Protein AF-A0A5B9FVK5-F1 (afdb_monomer_lite)

Secondary structure (DSSP, 8-state):
---------------------PPP-EEGGG---EETT-PPP-SEE-EEPPPHHHHHHHHHHHHHTT----SEEEEESSSSEEEEEETTEEEEEE-HHHHHHHHHHHTSTHHHHHHHHHHHHHHHTTTTSSS----HHHHHHHHHHHHHHHHHHT--HHHHHHHHHHHS-SS--SSS--HHHHHHHHHHHHHHTTGGGG--S----------------PPPPP-PPPPP--------HHHHHHTTS--

Sequence (247 aa):
MKILKAFLLSFALCSTAGVSAQKVFASAKYTQMCSYYGEAVTGDIHAYKPEASAESAVKNIMSVIGLKANFELRAANVPNAAAVILKGKRYILYNPKFMANINSVTGSDWAAISILAHEIGHHLNGHTLDNVGSRPQTELDADEFSGFVLGRLGATLADAQAVMGTIASIKGSHSHPPKSDRLIAIAAGWNRAGGTAIAAQPVVQTQPEKPKPVVIAEKPKEVTQPKQVLVERNLTREERIQQSAHI

Radius of gyration: 32.9 Å; chains: 1; bounding box: 84×73×128 Å

pLDDT: mean 77.77, std 21.42, range [36.81, 98.62]

Structure (mmCIF, N/CA/C/O backbone):
data_AF-A0A5B9FVK5-F1
#
_entry.id   AF-A0A5B9FVK5-F1
#
loop_
_atom_site.group_PDB
_atom_site.id
_atom_site.type_symbol
_atom_site.label_atom_id
_atom_site.label_alt_id
_atom_site.label_comp_id
_atom_site.label_asym_id
_atom_site.label_entity_id
_atom_site.label_seq_id
_atom_site.pdbx_PDB_ins_code
_atom_site.Cartn_x
_atom_site.Cartn_y
_atom_site.Cartn_z
_atom_site.occupancy
_atom_site.B_iso_or_equiv
_atom_site.auth_seq_id
_atom_site.auth_comp_id
_atom_site.auth_asym_id
_atom_site.auth_atom_id
_atom_site.pdbx_PDB_model_num
ATOM 1 N N . MET A 1 1 ? 13.468 54.396 66.261 1.00 41.41 1 MET A N 1
ATOM 2 C CA . MET A 1 1 ? 13.526 54.152 64.802 1.00 41.41 1 MET A CA 1
ATOM 3 C C . MET A 1 1 ? 12.785 52.852 64.510 1.00 41.41 1 MET A C 1
ATOM 5 O O . MET A 1 1 ? 13.252 51.801 64.924 1.00 41.41 1 MET A O 1
ATOM 9 N N . LYS A 1 2 ? 11.572 52.923 63.942 1.00 40.09 2 LYS A N 1
ATOM 10 C CA . LYS A 1 2 ? 10.721 51.753 63.655 1.00 40.09 2 LYS A CA 1
ATOM 11 C C . LYS A 1 2 ? 11.070 51.219 62.262 1.00 40.09 2 LYS A C 1
ATOM 13 O O . LYS A 1 2 ? 10.967 51.960 61.292 1.00 40.09 2 LYS A O 1
ATOM 18 N N . ILE A 1 3 ? 11.511 49.967 62.183 1.00 48.16 3 ILE A N 1
ATOM 19 C CA . ILE A 1 3 ? 11.909 49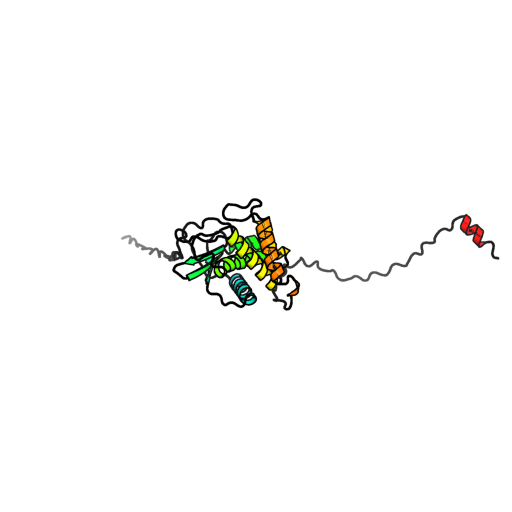.306 60.934 1.00 48.16 3 ILE A CA 1
ATOM 20 C C . ILE A 1 3 ? 10.655 48.680 60.315 1.00 48.16 3 ILE A C 1
ATOM 22 O O . ILE A 1 3 ? 10.111 47.711 60.841 1.00 48.16 3 ILE A O 1
ATOM 26 N N . LEU A 1 4 ? 10.181 49.267 59.217 1.00 46.62 4 LEU A N 1
ATOM 27 C CA . LEU A 1 4 ? 9.068 48.770 58.416 1.00 46.62 4 LEU A CA 1
ATOM 28 C C . LEU A 1 4 ? 9.595 47.651 57.501 1.00 46.62 4 LEU A C 1
ATOM 30 O O . LEU A 1 4 ? 10.322 47.916 56.547 1.00 46.62 4 LEU A O 1
ATOM 34 N N . LYS A 1 5 ? 9.278 46.388 57.807 1.00 48.97 5 LYS A N 1
ATOM 35 C CA . LYS A 1 5 ? 9.565 45.259 56.910 1.00 48.97 5 LYS A CA 1
ATOM 36 C C . LYS A 1 5 ? 8.499 45.223 55.814 1.00 48.97 5 LYS A C 1
ATOM 38 O O . LYS A 1 5 ? 7.359 44.851 56.074 1.00 48.97 5 LYS A O 1
ATOM 43 N N . ALA A 1 6 ? 8.876 45.624 54.604 1.00 52.00 6 ALA A N 1
ATOM 44 C CA . ALA A 1 6 ? 8.063 45.448 53.409 1.00 52.00 6 ALA A CA 1
ATOM 45 C C . ALA A 1 6 ? 7.995 43.953 53.048 1.00 52.00 6 ALA A C 1
ATOM 47 O O . ALA A 1 6 ? 9.009 43.338 52.721 1.00 52.00 6 ALA A O 1
ATOM 48 N N . PHE A 1 7 ? 6.801 43.367 53.126 1.00 50.28 7 PHE A N 1
ATOM 49 C CA . PHE A 1 7 ? 6.505 42.059 52.548 1.00 50.28 7 PHE A CA 1
ATOM 50 C C . PHE A 1 7 ? 6.274 42.240 51.042 1.00 50.28 7 PHE A C 1
ATOM 52 O O . PHE A 1 7 ? 5.217 42.702 50.620 1.00 50.28 7 PHE A O 1
ATOM 59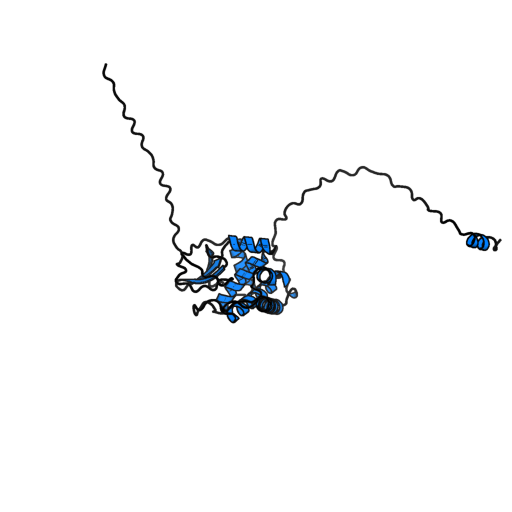 N N . LEU A 1 8 ? 7.274 41.897 50.229 1.00 50.31 8 LEU A N 1
ATOM 60 C CA . LEU A 1 8 ? 7.119 41.726 48.785 1.00 50.31 8 LEU A CA 1
ATOM 61 C C . LEU A 1 8 ? 6.517 40.341 48.531 1.00 50.31 8 LEU A C 1
ATOM 63 O O . LEU A 1 8 ? 7.203 39.322 48.588 1.00 50.31 8 LEU A O 1
ATOM 67 N N . LEU A 1 9 ? 5.208 40.315 48.293 1.00 50.97 9 LEU A N 1
ATOM 68 C CA . LEU A 1 9 ? 4.475 39.138 47.848 1.00 50.97 9 LEU A CA 1
ATOM 69 C C . LEU A 1 9 ? 4.720 38.963 46.340 1.00 50.97 9 LEU A C 1
ATOM 71 O O . LEU A 1 9 ? 3.995 39.511 45.513 1.00 50.97 9 LEU A O 1
ATOM 75 N N . SER A 1 10 ? 5.777 38.237 45.974 1.00 56.94 10 SER A N 1
ATOM 76 C CA . SER A 1 10 ? 6.019 37.851 44.581 1.00 56.94 10 SER A CA 1
ATOM 77 C C . SER A 1 10 ? 4.996 36.796 44.163 1.00 56.94 10 SER A C 1
ATOM 79 O O . SER A 1 10 ? 5.097 35.626 44.528 1.00 56.94 10 SER A O 1
ATOM 81 N N . PHE A 1 11 ? 3.987 37.230 43.410 1.00 56.19 11 PHE A N 1
ATOM 82 C CA . PHE A 1 11 ? 2.983 36.376 42.786 1.00 56.19 11 PHE A CA 1
ATOM 83 C C . PHE A 1 11 ? 3.669 35.531 41.699 1.00 56.19 11 PHE A C 1
ATOM 85 O O . PHE A 1 11 ? 3.987 36.024 40.617 1.00 56.19 11 PHE A O 1
ATOM 92 N N . ALA A 1 12 ? 3.958 34.265 42.001 1.00 57.91 12 ALA A N 1
ATOM 93 C CA . ALA A 1 12 ? 4.457 33.313 41.017 1.00 57.91 12 ALA A CA 1
ATOM 94 C C . ALA A 1 12 ? 3.331 33.004 40.020 1.00 57.91 12 ALA A C 1
ATOM 96 O O . ALA A 1 12 ? 2.424 32.220 40.302 1.00 57.91 12 ALA A O 1
ATOM 97 N N . LEU A 1 13 ? 3.375 33.656 38.858 1.00 54.81 13 LEU A N 1
ATOM 98 C CA . LEU A 1 13 ? 2.499 33.375 37.728 1.00 54.81 13 LEU A CA 1
ATOM 99 C C . LEU A 1 13 ? 2.885 31.997 37.165 1.00 54.81 13 LEU A C 1
ATOM 101 O O . LEU A 1 13 ? 3.783 31.862 36.337 1.00 54.81 13 LEU A O 1
ATOM 105 N N . CYS A 1 14 ? 2.254 30.950 37.692 1.00 49.66 14 CYS A N 1
ATOM 106 C CA . CYS A 1 14 ? 2.390 29.595 37.182 1.00 49.66 14 CYS A CA 1
ATOM 107 C C . CYS A 1 14 ? 1.660 29.522 35.835 1.00 49.66 14 CYS A C 1
ATOM 109 O O . CYS A 1 14 ? 0.443 29.334 35.777 1.00 49.66 14 CYS A O 1
ATOM 111 N N . SER A 1 15 ? 2.401 29.732 34.747 1.00 53.75 15 SER A N 1
ATOM 112 C CA . SER A 1 15 ? 1.940 29.494 33.382 1.00 53.75 15 SER A CA 1
ATOM 113 C C . SER A 1 15 ? 1.638 28.007 33.219 1.00 53.75 15 SER A C 1
ATOM 115 O O . SER A 1 15 ? 2.513 27.210 32.883 1.00 53.75 15 SER A O 1
ATOM 117 N N . THR A 1 16 ? 0.391 27.615 33.469 1.00 54.47 16 THR A N 1
ATOM 118 C CA . THR A 1 16 ? -0.104 26.293 33.092 1.00 54.47 16 THR A CA 1
ATOM 119 C C . THR A 1 16 ? -0.277 26.281 31.577 1.00 54.47 16 THR A C 1
ATOM 121 O O . THR A 1 16 ? -1.342 26.559 31.033 1.00 54.47 16 THR A O 1
ATOM 124 N N . ALA A 1 17 ? 0.810 25.990 30.862 1.00 55.59 17 ALA A N 1
ATOM 125 C CA . ALA A 1 17 ? 0.707 25.524 29.491 1.00 55.59 17 ALA A CA 1
ATOM 126 C C . ALA A 1 17 ? -0.122 24.236 29.537 1.00 55.59 17 ALA A C 1
ATOM 128 O O . ALA A 1 17 ? 0.349 23.197 29.998 1.00 55.59 17 ALA A O 1
ATOM 129 N N . GLY A 1 18 ? -1.394 24.338 29.153 1.00 48.62 18 GLY A N 1
ATOM 130 C CA . GLY A 1 18 ? -2.290 23.199 29.074 1.00 48.62 18 GLY A CA 1
ATOM 131 C C . GLY A 1 18 ? -1.695 22.174 28.122 1.00 48.62 18 GLY A C 1
ATOM 132 O O . GLY A 1 18 ? -1.724 22.355 26.906 1.00 48.62 18 GLY A O 1
ATOM 133 N N . VAL A 1 19 ? -1.148 21.094 28.676 1.00 50.44 19 VAL A N 1
ATOM 134 C CA . VAL A 1 19 ? -0.851 19.883 27.920 1.00 50.44 19 VAL A CA 1
ATOM 135 C C . VAL A 1 19 ? -2.207 19.366 27.451 1.00 50.44 19 VAL A C 1
ATOM 137 O O . VAL A 1 19 ? -2.937 18.734 28.212 1.00 50.44 19 VAL A O 1
ATOM 140 N N . SER A 1 20 ? -2.600 19.705 26.221 1.00 50.22 20 SER A N 1
ATOM 141 C CA . SER A 1 20 ? -3.753 19.075 25.584 1.00 50.22 20 SER A CA 1
ATOM 142 C C . SER A 1 20 ? -3.424 17.598 25.437 1.00 50.22 20 SER A C 1
ATOM 144 O O . SER A 1 20 ? -2.696 17.206 24.526 1.00 50.22 20 SER A O 1
ATOM 146 N N . ALA A 1 21 ? -3.919 16.787 26.372 1.00 52.38 21 ALA A N 1
ATOM 147 C CA . ALA A 1 21 ? -3.845 15.342 26.288 1.00 52.38 21 ALA A CA 1
ATOM 148 C C . ALA A 1 21 ? -4.471 14.926 24.955 1.00 52.38 21 ALA A C 1
ATOM 150 O O . ALA A 1 21 ? -5.656 15.161 24.699 1.00 52.38 21 ALA A O 1
ATOM 151 N N . GLN A 1 22 ? -3.646 14.382 24.065 1.00 59.94 22 GLN A N 1
ATOM 152 C CA . GLN A 1 22 ? -4.095 14.008 22.742 1.00 59.94 22 GLN A CA 1
ATOM 153 C C . GLN A 1 22 ? -5.167 12.922 22.869 1.00 59.94 22 GLN A C 1
ATOM 155 O O . GLN A 1 22 ? -4.924 11.853 23.425 1.00 59.94 22 GLN A O 1
ATOM 160 N N . LYS A 1 23 ? -6.371 13.204 22.365 1.00 67.94 23 LYS A N 1
ATOM 161 C CA . LYS A 1 23 ? -7.510 12.288 22.460 1.00 67.94 23 LYS A CA 1
ATOM 162 C C . LYS A 1 23 ? -7.164 10.952 21.789 1.00 67.94 23 LYS A C 1
ATOM 164 O O . LYS A 1 23 ? -6.754 10.936 20.628 1.00 67.94 23 LYS A O 1
ATOM 169 N N . VAL A 1 24 ? -7.341 9.850 22.520 1.00 75.19 24 VAL A N 1
ATOM 170 C CA . VAL A 1 24 ? -7.175 8.484 21.998 1.00 75.19 24 VAL A CA 1
ATOM 171 C C . VAL A 1 24 ? -8.145 8.281 20.835 1.00 75.19 24 VAL A C 1
ATOM 173 O O . VAL A 1 24 ? -9.348 8.524 20.967 1.00 75.19 24 VAL A O 1
ATOM 176 N N . PHE A 1 25 ? -7.618 7.875 19.681 1.00 80.00 25 PHE A N 1
ATOM 177 C CA . PHE A 1 25 ? -8.398 7.699 18.458 1.00 80.00 25 PHE A CA 1
ATOM 178 C C . PHE A 1 25 ? -9.133 6.354 18.465 1.00 80.00 25 PHE A C 1
ATOM 180 O O . PHE A 1 25 ? -10.338 6.297 18.204 1.00 80.00 25 PHE A O 1
ATOM 187 N N . ALA A 1 26 ? -8.427 5.284 18.833 1.00 76.81 26 ALA A N 1
ATOM 188 C CA . ALA A 1 26 ? -8.976 3.948 19.046 1.00 76.81 26 ALA A CA 1
ATOM 189 C C . ALA A 1 26 ? -8.074 3.139 19.989 1.00 76.81 26 ALA A C 1
ATOM 191 O O . ALA A 1 26 ? -6.919 3.494 20.189 1.00 76.81 26 ALA A O 1
ATOM 192 N N . SER A 1 27 ? -8.590 2.042 20.545 1.00 71.06 27 SER A N 1
ATOM 193 C CA . SER A 1 27 ? -7.771 1.052 21.252 1.00 71.06 27 SER A CA 1
ATOM 194 C C . SER A 1 27 ? -7.528 -0.134 20.326 1.00 71.06 27 SER A C 1
ATOM 196 O O . SER A 1 27 ? -8.490 -0.715 19.815 1.00 71.06 27 SER A O 1
ATOM 198 N N . ALA A 1 28 ? -6.263 -0.508 20.131 1.00 61.34 28 ALA A N 1
ATOM 199 C CA . ALA A 1 28 ? -5.880 -1.585 19.220 1.00 61.34 28 ALA A CA 1
ATOM 200 C C . ALA A 1 28 ? -6.378 -2.974 19.674 1.00 61.34 28 ALA A C 1
ATOM 202 O O . ALA A 1 28 ? -6.474 -3.906 18.882 1.00 61.34 28 ALA A O 1
ATOM 203 N N . LYS A 1 29 ? -6.801 -3.093 20.944 1.00 53.75 29 LYS A N 1
ATOM 204 C CA . LYS A 1 29 ? -7.404 -4.302 21.532 1.00 53.75 29 LYS A CA 1
ATOM 205 C C . LYS A 1 29 ? -8.654 -4.796 20.782 1.00 53.75 29 LYS A C 1
ATOM 207 O O . LYS A 1 29 ? -9.007 -5.964 20.908 1.00 53.75 29 LYS A O 1
ATOM 212 N N . TYR A 1 30 ? -9.326 -3.927 20.023 1.00 51.81 30 TYR A N 1
ATOM 213 C CA . TYR A 1 30 ? -10.588 -4.237 19.334 1.00 51.81 30 TYR A CA 1
ATOM 214 C C . TYR A 1 30 ? -10.484 -4.191 17.811 1.00 51.81 30 TYR A C 1
ATOM 216 O O . TYR A 1 30 ? -11.499 -4.128 17.121 1.00 51.81 30 TYR A O 1
ATOM 224 N N . THR A 1 31 ? -9.267 -4.195 17.279 1.00 56.47 31 THR A N 1
ATOM 225 C CA . THR A 1 31 ? -9.024 -4.054 15.850 1.00 56.47 31 THR A CA 1
ATOM 226 C C . THR A 1 31 ? -8.135 -5.208 15.429 1.00 56.47 31 THR A C 1
ATOM 228 O O . THR A 1 31 ? -6.940 -5.193 15.697 1.00 56.47 31 THR A O 1
ATOM 231 N N . GLN A 1 32 ? -8.709 -6.240 14.818 1.00 58.72 32 GLN A N 1
ATOM 232 C CA . GLN A 1 32 ? -7.910 -7.238 14.110 1.00 58.72 32 GLN A CA 1
ATOM 233 C C . GLN A 1 32 ? -7.492 -6.573 12.797 1.00 58.72 32 GLN A C 1
ATOM 235 O O . GLN A 1 32 ? -8.267 -6.489 11.846 1.00 58.72 32 GLN A O 1
ATOM 240 N N . MET A 1 33 ? -6.324 -5.935 12.830 1.00 64.69 33 MET A N 1
ATOM 241 C CA . MET A 1 33 ? -5.795 -5.122 11.737 1.00 64.69 33 MET A CA 1
ATOM 242 C C . MET A 1 33 ? -5.033 -6.044 10.785 1.00 64.69 33 MET A C 1
ATOM 244 O O . MET A 1 33 ? -4.251 -6.877 11.242 1.00 64.69 33 MET A O 1
ATOM 248 N N . CYS A 1 34 ? -5.235 -5.891 9.476 1.00 60.34 34 CYS A N 1
ATOM 249 C CA . CYS A 1 34 ? -4.250 -6.390 8.518 1.00 60.34 34 CYS A CA 1
ATOM 250 C C . CYS A 1 34 ? -3.078 -5.413 8.616 1.00 60.34 34 CYS A C 1
ATOM 252 O O . CYS A 1 34 ? -3.231 -4.244 8.275 1.00 60.34 34 CYS A O 1
ATOM 254 N N . SER A 1 35 ? -1.986 -5.841 9.241 1.00 64.06 35 SER A N 1
ATOM 255 C CA . SER A 1 35 ? -0.749 -5.066 9.284 1.00 64.06 35 SER A CA 1
ATOM 256 C C . SER A 1 35 ? 0.129 -5.573 8.158 1.00 64.06 35 SER A C 1
ATOM 258 O O . SER A 1 35 ? 0.298 -6.781 8.032 1.00 64.06 35 SER A O 1
ATOM 260 N N . TYR A 1 36 ? 0.748 -4.669 7.408 1.00 56.38 36 TYR A N 1
ATOM 261 C CA . TYR A 1 36 ? 1.623 -5.002 6.281 1.00 56.38 36 TYR A CA 1
ATOM 262 C C . TYR A 1 36 ? 2.752 -6.015 6.604 1.00 56.38 36 TYR A C 1
ATOM 264 O O . TYR A 1 36 ? 3.247 -6.727 5.729 1.00 56.38 36 TYR A O 1
ATOM 272 N N . TYR A 1 37 ? 3.171 -6.086 7.873 1.00 55.84 37 TYR A N 1
ATOM 273 C CA . TYR A 1 37 ? 4.161 -7.039 8.401 1.00 55.84 37 TYR A CA 1
ATOM 274 C C . TYR A 1 37 ? 3.566 -8.147 9.275 1.00 55.84 37 TYR A C 1
ATOM 276 O O . TYR A 1 37 ? 4.301 -9.011 9.758 1.00 55.84 37 TYR A O 1
ATOM 284 N N . GLY A 1 38 ? 2.262 -8.109 9.537 1.00 55.53 38 GLY A N 1
ATOM 285 C CA . GLY A 1 38 ? 1.586 -9.065 10.404 1.00 55.53 38 GLY A CA 1
ATOM 286 C C . GLY A 1 38 ? 1.812 -8.874 11.893 1.00 55.53 38 GLY A C 1
ATOM 287 O O . GLY A 1 38 ? 1.421 -9.748 12.668 1.00 55.53 38 GLY A O 1
ATOM 288 N N . GLU A 1 39 ? 2.453 -7.784 12.316 1.00 65.12 39 GLU A N 1
ATOM 289 C CA . GLU A 1 39 ? 2.617 -7.523 13.739 1.00 65.12 39 GLU A CA 1
ATOM 290 C C . GLU A 1 39 ? 1.306 -7.066 14.385 1.00 65.12 39 GLU A C 1
ATOM 292 O O . GLU A 1 39 ? 0.481 -6.371 13.787 1.00 65.12 39 GLU A O 1
ATOM 297 N N . ALA A 1 40 ? 1.112 -7.457 15.644 1.00 61.56 40 ALA A N 1
ATOM 298 C CA . ALA A 1 40 ? -0.014 -6.970 16.419 1.00 61.56 40 ALA A CA 1
ATOM 299 C C . ALA A 1 40 ? 0.184 -5.477 16.704 1.00 61.56 40 ALA A C 1
ATOM 301 O O . ALA A 1 40 ? 1.167 -5.073 17.327 1.00 61.56 40 ALA A O 1
ATOM 302 N N . VAL A 1 41 ? -0.778 -4.653 16.302 1.00 64.62 41 VAL A N 1
ATOM 303 C CA . VAL A 1 41 ? -0.854 -3.281 16.799 1.00 64.62 41 VAL A CA 1
ATOM 304 C C . VAL A 1 41 ? -1.353 -3.357 18.237 1.00 64.62 41 VAL A C 1
ATOM 306 O O . VAL A 1 41 ? -2.423 -3.897 18.512 1.00 64.62 41 VAL A O 1
ATOM 309 N N . THR A 1 42 ? -0.562 -2.854 19.179 1.00 67.62 42 THR A N 1
ATOM 310 C CA . THR A 1 42 ? -0.887 -2.890 20.609 1.00 67.62 42 THR A CA 1
ATOM 311 C C . THR A 1 42 ? -1.012 -1.483 21.174 1.00 67.62 42 THR A C 1
ATOM 313 O O . THR A 1 42 ? -0.275 -0.587 20.772 1.00 67.62 42 THR A O 1
ATOM 316 N N . GLY A 1 43 ? -1.887 -1.309 22.164 1.00 78.00 43 GLY A N 1
ATOM 317 C CA . GLY A 1 43 ? -2.043 -0.046 22.886 1.00 78.00 43 GLY A CA 1
ATOM 318 C C . GLY A 1 43 ? -3.029 0.926 22.240 1.00 78.00 43 GLY A C 1
ATOM 319 O O . GLY A 1 43 ? -3.913 0.536 21.471 1.00 78.00 43 GLY A O 1
ATOM 320 N N . ASP A 1 44 ? -2.902 2.195 22.617 1.00 86.50 44 ASP A N 1
ATOM 321 C CA . ASP A 1 44 ? -3.750 3.268 22.113 1.00 86.50 44 ASP A CA 1
ATOM 322 C C . ASP A 1 44 ? -3.248 3.758 20.754 1.00 86.50 44 ASP A C 1
ATOM 324 O O . ASP A 1 44 ? -2.075 4.090 20.559 1.00 86.50 44 ASP A O 1
ATOM 328 N N . ILE A 1 45 ? -4.172 3.814 19.800 1.00 86.88 45 ILE A N 1
ATOM 329 C CA . ILE A 1 45 ? -3.944 4.393 18.486 1.00 86.88 45 ILE A CA 1
ATOM 330 C C . ILE A 1 45 ? -4.179 5.894 18.613 1.00 86.88 45 ILE A C 1
ATOM 332 O O . ILE A 1 45 ? -5.252 6.347 19.025 1.00 86.88 45 ILE A O 1
ATOM 336 N N . HIS A 1 46 ? -3.183 6.665 18.204 1.00 90.88 46 HIS A N 1
ATOM 337 C CA . HIS A 1 46 ? -3.249 8.105 18.024 1.00 90.88 46 HIS A CA 1
ATOM 338 C C . HIS A 1 46 ? -3.148 8.400 16.535 1.00 90.88 46 HIS A C 1
ATOM 340 O O . HIS A 1 46 ? -2.203 7.972 15.874 1.00 90.88 46 HIS A O 1
ATOM 346 N N . ALA A 1 47 ? -4.134 9.125 16.013 1.00 92.88 47 ALA A N 1
ATOM 347 C CA . ALA A 1 47 ? -4.221 9.461 14.602 1.00 92.88 47 ALA A CA 1
ATOM 348 C C . ALA A 1 47 ? -4.196 10.978 14.394 1.00 92.88 47 ALA A C 1
ATOM 350 O O . ALA A 1 47 ? -4.726 11.747 15.200 1.00 92.88 47 ALA A O 1
ATOM 351 N N . TYR A 1 48 ? -3.609 11.389 13.280 1.00 95.19 48 TYR A N 1
ATOM 352 C CA . TYR A 1 48 ? -3.354 12.768 12.895 1.00 95.19 48 TYR A CA 1
ATOM 353 C C . TYR A 1 48 ? -3.853 13.012 11.469 1.00 95.19 48 TYR A C 1
ATOM 355 O O . TYR A 1 48 ? -4.296 12.095 10.766 1.00 95.19 48 TYR A O 1
ATOM 363 N N . LYS A 1 49 ? -3.808 14.272 11.030 1.00 96.50 49 LYS A N 1
ATOM 364 C CA . LYS A 1 49 ? -4.019 14.593 9.618 1.00 96.50 49 LYS A CA 1
ATOM 365 C C . LYS A 1 49 ? -2.896 13.936 8.789 1.00 96.50 49 LYS A C 1
ATOM 367 O O . LYS A 1 49 ? -1.748 13.997 9.226 1.00 96.50 49 LYS A O 1
ATOM 372 N N . PRO A 1 50 ? -3.206 13.299 7.648 1.00 97.12 50 PRO A N 1
ATOM 373 C CA . PRO A 1 50 ? -2.175 12.786 6.752 1.00 97.12 50 PRO A CA 1
ATOM 374 C C . PRO A 1 50 ? -1.350 13.919 6.123 1.00 97.12 50 PRO A C 1
ATOM 376 O O . PRO A 1 50 ? -1.781 15.073 6.053 1.00 97.12 50 PRO A O 1
ATOM 379 N N . GLU A 1 51 ? -0.157 13.576 5.653 1.00 97.19 51 GLU A N 1
ATOM 380 C CA . GLU A 1 51 ? 0.696 14.475 4.878 1.00 97.19 51 GLU A CA 1
ATOM 381 C C . GLU A 1 51 ? 0.167 14.623 3.446 1.00 97.19 51 GLU A C 1
ATOM 383 O O . GLU A 1 51 ? -0.393 13.685 2.875 1.00 97.19 51 GLU A O 1
ATOM 388 N N . ALA A 1 52 ? 0.394 15.787 2.830 1.00 97.19 52 ALA A N 1
ATOM 389 C CA . ALA A 1 52 ? -0.101 16.085 1.483 1.00 97.19 52 ALA A CA 1
ATOM 390 C C . ALA A 1 52 ? 0.429 15.109 0.413 1.00 97.19 52 ALA A C 1
ATOM 392 O O . ALA A 1 52 ? -0.268 14.812 -0.559 1.00 97.19 52 ALA A O 1
ATOM 393 N N . SER A 1 53 ? 1.646 14.586 0.591 1.00 95.19 53 SER A N 1
ATOM 394 C CA . SER A 1 53 ? 2.230 13.559 -0.280 1.00 95.19 53 SER A CA 1
ATOM 395 C C . SER A 1 53 ? 1.455 12.242 -0.201 1.00 95.19 53 SER A C 1
ATOM 397 O O . SER A 1 53 ? 1.113 11.675 -1.237 1.00 95.19 53 SER A O 1
ATOM 399 N N . ALA A 1 54 ? 1.103 11.790 1.006 1.00 97.00 54 ALA A N 1
ATOM 400 C CA . ALA A 1 54 ? 0.319 10.577 1.218 1.00 97.00 54 ALA A CA 1
ATOM 401 C C . ALA A 1 54 ? -1.124 10.732 0.703 1.00 97.00 54 ALA A C 1
ATOM 403 O O . ALA A 1 54 ? -1.648 9.832 0.046 1.00 97.00 54 ALA A O 1
ATOM 404 N N . GLU A 1 55 ? -1.750 11.897 0.919 1.00 97.62 55 GLU A N 1
ATOM 405 C CA . GLU A 1 55 ? -3.059 12.222 0.331 1.00 97.62 55 GLU A CA 1
ATOM 406 C C . GLU A 1 55 ? -3.012 12.182 -1.205 1.00 97.62 55 GLU A C 1
ATOM 408 O O . GLU A 1 55 ? -3.897 11.609 -1.846 1.00 97.62 55 GLU A O 1
ATOM 413 N N . SER A 1 56 ? -1.958 12.747 -1.802 1.00 97.50 56 SER A N 1
ATOM 414 C CA . SER A 1 56 ? -1.757 12.744 -3.255 1.00 97.50 56 SER A CA 1
ATOM 415 C C . SER A 1 56 ? -1.529 11.332 -3.797 1.00 97.50 56 SER A C 1
ATOM 417 O O . SER A 1 56 ? -2.104 10.976 -4.825 1.00 97.50 56 SER A O 1
ATOM 419 N N . ALA A 1 57 ? -0.756 10.502 -3.090 1.00 97.62 57 ALA A N 1
ATOM 420 C CA . ALA A 1 57 ? -0.541 9.103 -3.446 1.00 97.62 57 ALA A CA 1
ATOM 421 C C . ALA A 1 57 ? -1.864 8.323 -3.472 1.00 97.62 57 ALA A C 1
ATOM 423 O O . ALA A 1 57 ? -2.194 7.720 -4.492 1.00 97.62 57 ALA A O 1
ATOM 424 N N . VAL A 1 58 ? -2.674 8.409 -2.409 1.00 98.19 58 VAL A N 1
ATOM 425 C CA . VAL A 1 58 ? -4.000 7.767 -2.369 1.00 98.19 58 VAL A CA 1
ATOM 426 C C . VAL A 1 58 ? -4.894 8.284 -3.492 1.00 98.19 58 VAL A C 1
ATOM 428 O O . VAL A 1 58 ? -5.525 7.487 -4.180 1.00 98.19 58 VAL A O 1
ATOM 431 N N . LYS A 1 59 ? -4.927 9.597 -3.739 1.00 97.88 59 LYS A N 1
ATOM 432 C CA . LYS A 1 59 ? -5.710 10.166 -4.845 1.00 97.88 59 LYS A CA 1
ATOM 433 C C . LYS A 1 59 ? -5.304 9.573 -6.198 1.00 97.88 59 LYS A C 1
ATOM 435 O O . LYS A 1 59 ? -6.182 9.218 -6.983 1.00 97.88 59 LYS A O 1
ATOM 440 N N . ASN A 1 60 ? -4.007 9.436 -6.461 1.00 97.38 60 ASN A N 1
ATOM 441 C CA . ASN A 1 60 ? -3.500 8.860 -7.706 1.00 97.38 60 ASN A CA 1
ATOM 442 C C . ASN A 1 60 ? -3.862 7.373 -7.834 1.00 97.38 60 ASN A C 1
ATOM 444 O O . ASN A 1 60 ? -4.346 6.963 -8.888 1.00 97.38 60 ASN A O 1
ATOM 448 N N . ILE A 1 61 ? -3.713 6.594 -6.754 1.00 98.25 61 ILE A N 1
ATOM 449 C CA . ILE A 1 61 ? -4.124 5.180 -6.693 1.00 98.25 61 ILE A CA 1
ATOM 450 C C . ILE A 1 61 ? -5.612 5.042 -7.033 1.00 98.25 61 ILE A C 1
ATOM 452 O O . ILE A 1 61 ? -5.987 4.291 -7.931 1.00 98.25 61 ILE A O 1
ATOM 456 N N . MET A 1 62 ? -6.467 5.812 -6.357 1.00 98.00 62 MET A N 1
ATOM 457 C CA . MET A 1 62 ? -7.914 5.766 -6.569 1.00 98.00 62 MET A CA 1
ATOM 458 C C . MET A 1 62 ? -8.309 6.215 -7.987 1.00 98.00 62 MET A C 1
ATOM 460 O O . MET A 1 62 ? -9.249 5.674 -8.572 1.00 98.00 62 MET A O 1
ATOM 464 N N . SER A 1 63 ? -7.560 7.159 -8.566 1.00 96.88 63 SER A N 1
ATOM 465 C CA . SER A 1 63 ? -7.761 7.646 -9.933 1.00 96.88 63 SER A CA 1
ATOM 466 C C . SER A 1 63 ? -7.514 6.557 -10.980 1.00 96.88 63 SER A C 1
ATOM 468 O O . SER A 1 63 ? -8.351 6.365 -11.860 1.00 96.88 63 SER A O 1
ATOM 470 N N . VAL A 1 64 ? -6.410 5.802 -10.886 1.00 96.06 64 VAL A N 1
ATOM 471 C CA . VAL A 1 64 ? -6.077 4.779 -11.900 1.00 96.06 64 VAL A CA 1
ATOM 472 C C . VAL A 1 64 ? -7.000 3.561 -11.881 1.00 96.06 64 VAL A C 1
ATOM 474 O O . VAL A 1 64 ? -7.116 2.878 -12.899 1.00 96.06 64 VAL A O 1
ATOM 477 N N . ILE A 1 65 ? -7.673 3.312 -10.755 1.00 95.06 65 ILE A N 1
ATOM 478 C CA . ILE A 1 65 ? -8.689 2.257 -10.621 1.00 95.06 65 ILE A CA 1
ATOM 479 C C . ILE A 1 65 ? -10.120 2.773 -10.846 1.00 95.06 65 ILE A C 1
ATOM 481 O O . ILE A 1 65 ? -11.062 1.988 -10.813 1.00 95.06 65 ILE A O 1
ATOM 485 N N . GLY A 1 66 ? -10.304 4.081 -11.062 1.00 96.00 66 GLY A N 1
ATOM 486 C CA . GLY A 1 66 ? -11.603 4.680 -11.381 1.00 96.00 66 GLY A CA 1
ATOM 487 C C . GLY A 1 66 ? -12.618 4.689 -10.231 1.00 96.00 66 GLY A C 1
ATOM 488 O O . GLY A 1 66 ? -13.820 4.766 -10.482 1.00 96.00 66 GLY A O 1
ATOM 489 N N . LEU A 1 67 ? -12.168 4.616 -8.974 1.00 95.69 67 LEU A N 1
ATOM 490 C CA . LEU A 1 67 ? -13.045 4.562 -7.801 1.00 95.69 67 LEU A CA 1
ATOM 491 C C . LEU A 1 67 ? -12.911 5.815 -6.932 1.00 95.69 67 LEU A C 1
ATOM 493 O O . LEU A 1 67 ? -11.856 6.435 -6.835 1.00 95.69 67 LEU A O 1
ATOM 497 N N . LYS A 1 68 ? -13.991 6.171 -6.232 1.00 93.56 68 LYS A N 1
ATOM 498 C CA . LYS A 1 68 ? -13.939 7.163 -5.150 1.00 93.56 68 LYS A CA 1
ATOM 499 C C . LYS A 1 68 ? -13.509 6.474 -3.857 1.00 93.56 68 LYS A C 1
ATOM 501 O O . LYS A 1 68 ? -14.001 5.391 -3.548 1.00 93.56 68 LYS A O 1
ATOM 506 N N . ALA A 1 69 ? -12.632 7.113 -3.084 1.00 94.25 69 ALA A N 1
ATOM 507 C CA . ALA A 1 69 ? -12.270 6.615 -1.759 1.00 94.25 69 ALA A CA 1
ATOM 508 C C . ALA A 1 69 ? -13.507 6.581 -0.846 1.00 94.25 69 ALA A C 1
ATOM 510 O O . ALA A 1 69 ? -14.217 7.577 -0.714 1.00 94.25 69 ALA A O 1
ATOM 511 N N . ASN A 1 70 ? -13.746 5.437 -0.205 1.00 94.31 70 ASN A N 1
ATOM 512 C CA . ASN A 1 70 ? -14.784 5.246 0.815 1.00 94.31 70 ASN A CA 1
ATOM 513 C C . ASN A 1 70 ? -14.179 4.977 2.208 1.00 94.31 70 ASN A C 1
ATOM 515 O O . ASN A 1 70 ? -14.812 4.368 3.071 1.00 94.31 70 ASN A O 1
ATOM 519 N N . PHE A 1 71 ? -12.943 5.429 2.408 1.00 95.88 71 PHE A N 1
ATOM 520 C CA . PHE A 1 71 ? -12.152 5.311 3.627 1.00 95.88 71 PHE A CA 1
ATOM 521 C C . PHE A 1 71 ? -11.452 6.644 3.920 1.00 95.88 71 PHE A C 1
ATOM 523 O O . PHE A 1 71 ? -11.293 7.477 3.027 1.00 95.88 71 PHE A O 1
ATOM 530 N N . GLU A 1 72 ? -11.017 6.847 5.163 1.00 97.12 72 GLU A N 1
ATOM 531 C CA . GLU A 1 72 ? -10.164 7.982 5.530 1.00 97.12 72 GLU A CA 1
ATOM 532 C C . GLU A 1 72 ? -8.701 7.566 5.672 1.00 97.12 72 GLU A C 1
ATOM 534 O O . GLU A 1 72 ? -8.387 6.594 6.356 1.00 97.12 72 GLU A O 1
ATOM 539 N N . LEU A 1 73 ? -7.796 8.351 5.090 1.00 98.00 73 LEU A N 1
ATOM 540 C CA . LEU A 1 73 ? -6.363 8.229 5.340 1.00 98.00 73 LEU A CA 1
ATOM 541 C C . LEU A 1 73 ? -5.988 8.989 6.618 1.00 98.00 73 LEU A C 1
ATOM 543 O O . LEU A 1 73 ? -6.372 10.150 6.791 1.00 98.00 73 LEU A O 1
ATOM 547 N N . ARG A 1 74 ? -5.214 8.362 7.506 1.00 97.56 74 ARG A N 1
ATOM 548 C CA . ARG A 1 74 ? -4.682 8.999 8.716 1.00 97.56 74 ARG A CA 1
ATOM 549 C C . ARG A 1 74 ? -3.227 8.613 8.941 1.00 97.56 74 ARG A C 1
ATOM 551 O O . ARG A 1 74 ? -2.891 7.432 8.932 1.00 97.56 74 ARG A O 1
ATOM 558 N N . ALA A 1 75 ? -2.391 9.605 9.237 1.00 97.38 75 ALA A N 1
ATOM 559 C CA . ALA A 1 75 ? -1.108 9.337 9.875 1.00 97.38 75 ALA A CA 1
ATOM 560 C C . ALA A 1 75 ? -1.372 8.830 11.300 1.00 97.38 75 ALA A C 1
ATOM 562 O O . ALA A 1 75 ? -2.240 9.371 11.985 1.00 97.38 75 ALA A O 1
ATOM 563 N N . ALA A 1 76 ? -0.664 7.805 11.753 1.00 95.31 76 ALA A N 1
ATOM 564 C CA . ALA A 1 76 ? -0.886 7.185 13.050 1.00 95.31 76 ALA A CA 1
ATOM 565 C C . ALA A 1 76 ? 0.391 6.559 13.620 1.00 95.31 76 ALA A C 1
ATOM 567 O O . ALA A 1 76 ? 1.344 6.271 12.899 1.00 95.31 76 ALA A O 1
ATOM 568 N N . ASN A 1 77 ? 0.378 6.293 14.926 1.00 92.44 77 ASN A N 1
ATOM 569 C CA . ASN A 1 77 ? 1.433 5.570 15.646 1.00 92.44 77 ASN A CA 1
ATOM 570 C C . ASN A 1 77 ? 1.379 4.039 15.450 1.00 92.44 77 ASN A C 1
ATOM 572 O O . ASN A 1 77 ? 1.828 3.292 16.318 1.00 92.44 77 ASN A O 1
ATOM 576 N N . VAL A 1 78 ? 0.827 3.566 14.330 1.00 90.38 78 VAL A N 1
ATOM 577 C CA . VAL A 1 78 ? 0.928 2.153 13.945 1.00 90.38 78 VAL A CA 1
ATOM 578 C C . VAL A 1 78 ? 2.386 1.821 13.587 1.00 90.38 78 VAL A C 1
ATOM 580 O O . VAL A 1 78 ? 3.153 2.729 13.273 1.00 90.38 78 VAL A O 1
ATOM 583 N N . PRO A 1 79 ? 2.830 0.561 13.634 1.00 88.19 79 PRO A N 1
ATOM 584 C CA . PRO A 1 79 ? 4.214 0.223 13.286 1.00 88.19 79 PRO A CA 1
ATOM 585 C C . PRO A 1 79 ? 4.562 0.529 11.817 1.00 88.19 79 PRO A C 1
ATOM 587 O O . PRO A 1 79 ? 5.663 0.993 11.522 1.00 88.19 79 PRO A O 1
ATOM 590 N N . ASN A 1 80 ? 3.595 0.334 10.917 1.00 90.94 80 ASN A N 1
ATOM 591 C CA . ASN A 1 80 ? 3.749 0.398 9.464 1.00 90.94 80 ASN A CA 1
ATOM 592 C C . ASN A 1 80 ? 2.531 1.056 8.783 1.00 90.94 80 ASN A C 1
ATOM 594 O O . ASN A 1 80 ? 2.383 2.275 8.838 1.00 90.94 80 ASN A O 1
ATOM 598 N N . ALA A 1 81 ? 1.664 0.272 8.144 1.00 93.06 81 ALA A N 1
ATOM 599 C CA . ALA A 1 81 ? 0.364 0.667 7.643 1.00 93.06 81 ALA A CA 1
ATOM 600 C C . ALA A 1 81 ? -0.659 -0.439 7.918 1.00 93.06 81 ALA A C 1
ATOM 602 O O . ALA A 1 81 ? -0.291 -1.602 8.092 1.00 93.06 81 ALA A O 1
ATOM 603 N N . ALA A 1 82 ? -1.929 -0.052 7.999 1.00 91.12 82 ALA A N 1
ATOM 604 C CA . ALA A 1 82 ? -3.019 -0.982 8.230 1.00 91.12 82 ALA A CA 1
ATOM 605 C C . ALA A 1 82 ? -4.351 -0.472 7.675 1.00 91.12 82 ALA A C 1
ATOM 607 O O . ALA A 1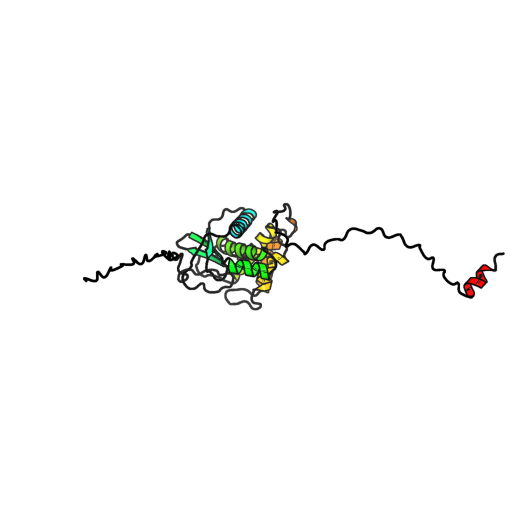 82 ? -4.756 0.669 7.937 1.00 91.12 82 ALA A O 1
ATOM 608 N N . ALA A 1 83 ? -5.074 -1.359 6.999 1.00 91.50 83 ALA A N 1
ATOM 609 C CA . ALA A 1 83 ? -6.482 -1.199 6.661 1.00 91.50 83 ALA A CA 1
ATOM 610 C C . ALA A 1 83 ? -7.387 -1.683 7.803 1.00 91.50 83 ALA A C 1
ATOM 612 O O . ALA A 1 83 ? -7.304 -2.830 8.250 1.00 91.50 83 ALA A O 1
ATOM 613 N N . VAL A 1 84 ? -8.285 -0.815 8.282 1.00 88.50 84 VAL A N 1
ATOM 614 C CA . VAL A 1 84 ? -9.126 -1.104 9.455 1.00 88.50 84 VAL A CA 1
ATOM 615 C C . VAL A 1 84 ? -10.534 -0.542 9.359 1.00 88.50 84 VAL A C 1
ATOM 617 O O . VAL A 1 84 ? -10.793 0.448 8.679 1.00 88.50 84 VAL A O 1
ATOM 620 N N . ILE A 1 85 ? -11.456 -1.149 10.106 1.00 87.62 85 ILE A N 1
ATOM 621 C CA . ILE A 1 85 ? -12.801 -0.617 10.323 1.00 87.62 85 ILE A CA 1
ATOM 622 C C . ILE A 1 85 ? -12.946 -0.255 11.800 1.00 87.62 85 ILE A C 1
ATOM 624 O O . ILE A 1 85 ? -12.930 -1.121 12.668 1.00 87.62 85 ILE A O 1
ATOM 628 N N . LEU A 1 86 ? -13.108 1.035 12.092 1.00 85.19 86 LEU A N 1
ATOM 629 C CA . LEU A 1 86 ? -13.280 1.553 13.449 1.00 85.19 86 LEU A CA 1
ATOM 630 C C . LEU A 1 86 ? -14.661 2.181 13.560 1.00 85.19 86 LEU A C 1
ATOM 632 O O . LEU A 1 86 ? -14.971 3.131 12.843 1.00 85.19 86 LEU A O 1
ATOM 636 N N . LYS A 1 87 ? -15.498 1.654 14.462 1.00 84.69 87 LYS A N 1
ATOM 637 C CA . LYS A 1 87 ? -16.863 2.161 14.707 1.00 84.69 87 LYS A CA 1
ATOM 638 C C . LYS A 1 87 ? -17.681 2.301 13.407 1.00 84.69 87 LYS A C 1
ATOM 640 O O . LYS A 1 87 ? -18.345 3.308 13.189 1.00 84.69 87 LYS A O 1
ATOM 645 N N . GLY A 1 88 ? -17.582 1.303 12.524 1.00 85.88 88 GLY A N 1
ATOM 646 C CA . GLY A 1 88 ? -18.300 1.265 11.244 1.00 85.88 88 GLY A CA 1
ATOM 647 C C . GLY A 1 88 ? -17.698 2.118 10.121 1.00 85.88 88 GLY A C 1
ATOM 648 O O . GLY A 1 88 ? -18.273 2.173 9.038 1.00 85.88 88 GLY A O 1
ATOM 649 N N . LYS A 1 89 ? -16.544 2.763 10.336 1.00 90.62 89 LYS A N 1
ATOM 650 C CA . LYS A 1 89 ? -15.870 3.593 9.331 1.00 90.62 89 LYS A CA 1
ATOM 651 C C . LYS A 1 89 ? -14.526 2.997 8.922 1.00 90.62 89 LYS A C 1
ATOM 653 O O . LYS A 1 89 ? -13.776 2.529 9.773 1.00 90.62 89 LYS A O 1
ATOM 658 N N . ARG A 1 90 ? -14.242 3.005 7.616 1.00 93.25 90 ARG A N 1
ATOM 659 C CA . ARG A 1 90 ? -13.003 2.480 7.024 1.00 93.25 90 ARG A CA 1
ATOM 660 C C . ARG A 1 90 ? -11.867 3.492 7.150 1.00 93.25 90 ARG A C 1
ATOM 662 O O . ARG A 1 90 ? -12.071 4.679 6.881 1.00 93.25 90 ARG A O 1
ATOM 669 N N . TYR A 1 91 ? -10.685 3.014 7.512 1.00 95.00 91 TYR A N 1
ATOM 670 C CA . TYR A 1 91 ? -9.476 3.814 7.625 1.00 95.00 91 TYR A CA 1
ATOM 671 C C . TYR A 1 91 ? -8.278 3.082 7.038 1.00 95.00 91 TYR A C 1
ATOM 673 O O . TYR A 1 91 ? -8.091 1.895 7.289 1.00 95.00 91 TYR A O 1
ATOM 681 N N . ILE A 1 92 ? -7.422 3.843 6.363 1.00 95.88 92 ILE A N 1
ATOM 682 C CA . ILE A 1 92 ? -6.032 3.465 6.129 1.00 95.88 92 ILE A CA 1
ATOM 683 C C . ILE A 1 92 ? -5.192 4.256 7.127 1.00 95.88 92 ILE A C 1
ATOM 685 O O . ILE A 1 92 ? -5.137 5.489 7.070 1.00 95.88 92 ILE A O 1
ATOM 689 N N . LEU A 1 93 ? -4.580 3.553 8.073 1.00 95.50 93 LEU A N 1
ATOM 690 C CA . LEU A 1 93 ? -3.643 4.127 9.031 1.00 95.50 93 LEU A CA 1
ATOM 691 C C . LEU A 1 93 ? -2.228 3.891 8.520 1.00 95.50 93 LEU A C 1
ATOM 693 O O . LEU A 1 93 ? -1.921 2.783 8.100 1.00 95.50 93 LEU A O 1
ATOM 697 N N . TYR A 1 94 ? -1.361 4.897 8.570 1.00 96.44 94 TYR A N 1
ATOM 698 C CA . TYR A 1 94 ? 0.036 4.736 8.173 1.00 96.44 94 TYR A CA 1
ATOM 699 C C . TYR A 1 94 ? 0.978 5.477 9.113 1.00 96.44 94 TYR A C 1
ATOM 701 O O . TYR A 1 94 ? 0.612 6.496 9.693 1.00 96.44 94 TYR A O 1
ATOM 709 N N . ASN A 1 95 ? 2.206 4.994 9.234 1.00 96.38 95 ASN A N 1
ATOM 710 C CA . ASN A 1 95 ? 3.268 5.623 9.998 1.00 96.38 95 ASN A CA 1
ATOM 711 C C . ASN A 1 95 ? 4.193 6.418 9.063 1.00 96.38 95 ASN A C 1
ATOM 713 O O . ASN A 1 95 ? 4.945 5.813 8.295 1.00 96.38 95 ASN A O 1
ATOM 717 N N . PRO A 1 96 ? 4.191 7.763 9.136 1.00 97.06 96 PRO A N 1
ATOM 718 C CA . PRO A 1 96 ? 5.030 8.610 8.288 1.00 97.06 96 PRO A CA 1
ATOM 719 C C . PRO A 1 96 ? 6.522 8.284 8.360 1.00 97.06 96 PRO A C 1
ATOM 721 O O . PRO A 1 96 ? 7.209 8.253 7.341 1.00 97.06 96 PRO A O 1
ATOM 724 N N . LYS A 1 97 ? 7.033 7.991 9.562 1.00 96.69 97 LYS A N 1
ATOM 725 C CA . LYS A 1 97 ? 8.454 7.687 9.767 1.00 96.69 97 LYS A CA 1
ATOM 726 C C . LYS A 1 97 ? 8.831 6.374 9.093 1.00 96.69 97 LYS A C 1
ATOM 728 O O . LYS A 1 97 ? 9.892 6.283 8.481 1.00 96.69 97 LYS A O 1
ATOM 733 N N . PHE A 1 98 ? 7.967 5.371 9.208 1.00 95.38 98 PHE A N 1
ATOM 734 C CA . PHE A 1 98 ? 8.157 4.098 8.530 1.00 95.38 98 PHE A CA 1
ATOM 735 C C . PHE A 1 98 ? 8.155 4.274 7.003 1.00 95.38 98 PHE A C 1
ATOM 737 O O . PHE A 1 98 ? 9.088 3.813 6.348 1.00 95.38 98 PHE A O 1
ATOM 744 N N . MET A 1 99 ? 7.183 5.013 6.453 1.00 96.44 99 MET A N 1
ATOM 745 C CA . MET A 1 99 ? 7.102 5.297 5.012 1.00 96.44 99 MET A CA 1
ATOM 746 C C . MET A 1 99 ? 8.345 6.033 4.489 1.00 96.44 99 MET A C 1
ATOM 748 O O . MET A 1 99 ? 8.918 5.654 3.471 1.00 96.44 99 MET A O 1
ATOM 752 N N . ALA A 1 100 ? 8.816 7.051 5.210 1.00 96.38 100 ALA A N 1
ATOM 753 C CA . ALA A 1 100 ? 10.031 7.770 4.836 1.00 96.38 100 ALA A CA 1
ATOM 754 C C . ALA A 1 100 ? 11.273 6.861 4.875 1.00 96.38 100 ALA A C 1
ATOM 756 O O . ALA A 1 100 ? 12.126 6.917 3.987 1.00 96.38 100 ALA A O 1
ATOM 757 N N . ASN A 1 101 ? 11.372 6.001 5.893 1.00 95.69 101 ASN A N 1
ATOM 758 C CA . ASN A 1 101 ? 12.483 5.067 6.023 1.00 95.69 101 ASN A CA 1
ATOM 759 C C . ASN A 1 101 ? 12.493 4.029 4.897 1.00 95.69 101 ASN A C 1
ATOM 761 O O . ASN A 1 101 ? 13.554 3.777 4.328 1.00 95.69 101 ASN A O 1
ATOM 765 N N . ILE A 1 102 ? 11.339 3.446 4.551 1.00 93.44 102 ILE A N 1
ATOM 766 C CA . ILE A 1 102 ? 11.297 2.432 3.496 1.00 93.44 102 ILE A CA 1
ATOM 767 C C . ILE A 1 102 ? 11.645 3.038 2.137 1.00 93.44 102 ILE A C 1
ATOM 769 O O . ILE A 1 102 ? 12.485 2.466 1.453 1.00 93.44 102 ILE A O 1
ATOM 773 N N . ASN A 1 103 ? 11.138 4.236 1.812 1.00 94.94 103 ASN A N 1
ATOM 774 C CA . ASN A 1 103 ? 11.510 4.941 0.581 1.00 94.94 103 ASN A CA 1
ATOM 775 C C . ASN A 1 103 ? 13.020 5.186 0.503 1.00 94.94 103 ASN A C 1
ATOM 777 O O . ASN A 1 103 ? 13.624 4.987 -0.549 1.00 94.94 103 ASN A O 1
ATOM 781 N N . SER A 1 104 ? 13.640 5.583 1.620 1.00 95.38 104 SER A N 1
ATOM 782 C CA . SER A 1 104 ? 15.091 5.782 1.715 1.00 95.38 104 SER A CA 1
ATOM 783 C C . SER A 1 104 ? 15.869 4.487 1.458 1.00 95.38 104 SER A C 1
ATOM 785 O O . SER A 1 104 ? 16.819 4.484 0.680 1.00 95.38 104 SER A O 1
ATOM 787 N N . VAL A 1 105 ? 15.449 3.373 2.069 1.00 93.44 105 VAL A N 1
ATOM 788 C CA . VAL A 1 105 ? 16.103 2.062 1.907 1.00 93.44 105 VAL A CA 1
ATOM 789 C C . VAL A 1 105 ? 15.956 1.525 0.482 1.00 93.44 105 VAL A C 1
ATOM 791 O O . VAL A 1 105 ? 16.906 0.963 -0.056 1.00 93.44 105 VAL A O 1
ATOM 794 N N . THR A 1 106 ? 14.791 1.701 -0.142 1.00 91.44 106 THR A N 1
ATOM 795 C CA . THR A 1 106 ? 14.539 1.253 -1.521 1.00 91.44 106 THR A CA 1
ATOM 796 C C . THR A 1 106 ? 15.017 2.249 -2.581 1.00 91.44 106 THR A C 1
ATOM 798 O O . THR A 1 106 ? 15.034 1.914 -3.760 1.00 91.44 106 THR A O 1
ATOM 801 N N . GLY A 1 107 ? 15.377 3.475 -2.188 1.00 90.44 107 GLY A N 1
ATOM 802 C CA . GLY A 1 107 ? 15.794 4.551 -3.092 1.00 90.44 107 GLY A CA 1
ATOM 803 C C . GLY A 1 107 ? 14.678 5.119 -3.978 1.00 90.44 107 GLY A C 1
ATOM 804 O O . GLY A 1 107 ? 14.974 5.678 -5.030 1.00 90.44 107 GLY A O 1
ATOM 805 N N . SER A 1 108 ? 13.407 4.952 -3.596 1.00 89.75 108 SER A N 1
ATOM 806 C CA . SER A 1 108 ? 12.255 5.237 -4.461 1.00 89.75 108 SER A CA 1
ATOM 807 C C . SER A 1 108 ? 10.973 5.471 -3.662 1.00 89.75 108 SER A C 1
ATOM 809 O O . SER A 1 108 ? 10.713 4.766 -2.688 1.00 89.75 108 SER A O 1
ATOM 811 N N . ASP A 1 109 ? 10.138 6.417 -4.104 1.00 93.12 109 ASP A N 1
ATOM 812 C CA . ASP A 1 109 ? 8.829 6.689 -3.491 1.00 93.12 109 ASP A CA 1
ATOM 813 C C . ASP A 1 109 ? 7.766 5.639 -3.842 1.00 93.12 109 ASP A C 1
ATOM 815 O O . ASP A 1 109 ? 6.734 5.543 -3.168 1.00 93.12 109 ASP A O 1
ATOM 819 N N . TRP A 1 110 ? 8.036 4.798 -4.848 1.00 96.88 110 TRP A N 1
ATOM 820 C CA . TRP A 1 110 ? 7.190 3.656 -5.195 1.00 96.88 110 TRP A CA 1
ATOM 821 C C . TRP A 1 110 ? 6.982 2.707 -4.023 1.00 96.88 110 TRP A C 1
ATOM 823 O O . TRP A 1 110 ? 5.955 2.031 -3.965 1.00 96.88 110 TRP A O 1
ATOM 833 N N . ALA A 1 111 ? 7.905 2.705 -3.061 1.00 95.31 111 ALA A N 1
ATOM 834 C CA . ALA A 1 111 ? 7.785 1.887 -1.879 1.00 95.31 111 ALA A CA 1
ATOM 835 C C . ALA A 1 111 ? 6.561 2.240 -1.033 1.00 95.31 111 ALA A C 1
ATOM 837 O O . ALA A 1 111 ? 5.657 1.419 -0.894 1.00 95.31 111 ALA A O 1
ATOM 838 N N . ALA A 1 112 ? 6.466 3.470 -0.534 1.00 96.56 112 ALA A N 1
ATOM 839 C CA . ALA A 1 112 ? 5.299 3.919 0.219 1.00 96.56 112 ALA A CA 1
ATOM 840 C C . ALA A 1 112 ? 3.996 3.809 -0.597 1.00 96.56 112 ALA A C 1
ATOM 842 O O . ALA A 1 112 ? 2.956 3.451 -0.044 1.00 96.56 112 ALA A O 1
ATOM 843 N N . ILE A 1 113 ? 4.045 4.066 -1.912 1.00 98.19 113 ILE A N 1
ATOM 844 C CA . ILE A 1 113 ? 2.880 3.914 -2.801 1.00 98.19 113 ILE A CA 1
ATOM 845 C C . ILE A 1 113 ? 2.421 2.448 -2.852 1.00 98.19 113 ILE A C 1
ATOM 847 O O . ILE A 1 113 ? 1.223 2.195 -2.741 1.00 98.19 113 ILE A O 1
ATOM 851 N N . SER A 1 114 ? 3.350 1.493 -2.963 1.00 97.81 114 SER A N 1
ATOM 852 C CA . SER A 1 114 ? 3.068 0.050 -2.951 1.00 97.81 114 SER A CA 1
ATOM 853 C C . SER A 1 114 ? 2.382 -0.390 -1.662 1.00 97.81 114 SER A C 1
ATOM 855 O O . SER A 1 114 ? 1.395 -1.123 -1.712 1.00 97.81 114 SER A O 1
ATOM 857 N N . ILE A 1 115 ? 2.847 0.111 -0.514 1.00 97.38 115 ILE A N 1
ATOM 858 C CA . ILE A 1 115 ? 2.250 -0.199 0.790 1.00 97.38 115 ILE A CA 1
ATOM 859 C C . ILE A 1 115 ? 0.826 0.358 0.869 1.00 97.38 115 ILE A C 1
ATOM 861 O O . ILE A 1 115 ? -0.104 -0.366 1.204 1.00 97.38 115 ILE A O 1
ATOM 865 N N . LEU A 1 116 ? 0.617 1.623 0.495 1.00 98.25 116 LEU A N 1
ATOM 866 C CA . LEU A 1 116 ? -0.726 2.214 0.489 1.00 98.25 116 LEU A CA 1
ATOM 867 C C . LEU A 1 116 ? -1.674 1.490 -0.477 1.00 98.25 116 LEU A C 1
ATOM 869 O O . LEU A 1 116 ? -2.834 1.268 -0.136 1.00 98.25 116 LEU A O 1
ATOM 873 N N . ALA A 1 117 ? -1.198 1.107 -1.664 1.00 98.38 117 ALA A N 1
ATOM 874 C CA . ALA A 1 117 ? -1.989 0.350 -2.627 1.00 98.38 117 ALA A CA 1
ATOM 875 C C . ALA A 1 117 ? -2.375 -1.027 -2.072 1.00 98.38 117 ALA A C 1
ATOM 877 O O . ALA A 1 117 ? -3.534 -1.417 -2.182 1.00 98.38 117 ALA A O 1
ATOM 878 N N . HIS A 1 118 ? -1.446 -1.718 -1.413 1.00 97.81 118 HIS A N 1
ATOM 879 C CA . HIS A 1 118 ? -1.699 -2.996 -0.751 1.00 97.81 118 HIS A CA 1
ATOM 880 C C . HIS A 1 118 ? -2.808 -2.880 0.313 1.00 97.81 118 HIS A C 1
ATOM 882 O O . HIS A 1 118 ? -3.799 -3.610 0.260 1.00 97.81 118 HIS A O 1
ATOM 888 N N . GLU A 1 119 ? -2.724 -1.891 1.209 1.00 96.56 119 GLU A N 1
ATOM 889 C CA . GLU A 1 119 ? -3.758 -1.671 2.233 1.00 96.56 119 GLU A CA 1
ATOM 890 C C . GLU A 1 119 ? -5.128 -1.309 1.628 1.00 96.56 119 GLU A C 1
ATOM 892 O O . GLU A 1 119 ? -6.180 -1.759 2.091 1.00 96.56 119 GLU A O 1
ATOM 897 N N . ILE A 1 120 ? -5.146 -0.532 0.542 1.00 97.75 120 ILE A N 1
ATOM 898 C CA . ILE A 1 120 ? -6.380 -0.259 -0.208 1.00 97.75 120 ILE A CA 1
ATOM 899 C C . ILE A 1 120 ? -6.947 -1.555 -0.808 1.00 97.75 120 ILE A C 1
ATOM 901 O O . ILE A 1 120 ? -8.162 -1.764 -0.758 1.00 97.75 120 ILE A O 1
ATOM 905 N N . GLY A 1 121 ? -6.086 -2.446 -1.306 1.00 96.94 121 GLY A N 1
ATOM 906 C CA . GLY A 1 121 ? -6.451 -3.775 -1.797 1.00 96.94 121 GLY A CA 1
ATOM 907 C C . GLY A 1 121 ? -7.206 -4.599 -0.754 1.00 96.94 121 GLY A C 1
ATOM 908 O O . GLY A 1 121 ? -8.269 -5.142 -1.060 1.00 96.94 121 GLY A O 1
ATOM 909 N N . HIS A 1 122 ? -6.754 -4.597 0.505 1.00 94.94 122 HIS A N 1
ATOM 910 C CA . HIS A 1 122 ? -7.479 -5.257 1.598 1.00 94.94 122 HIS A CA 1
ATOM 911 C C . HIS A 1 122 ? -8.907 -4.730 1.781 1.00 94.94 122 HIS A C 1
ATOM 913 O O . HIS A 1 122 ? -9.839 -5.510 1.994 1.00 94.94 122 HIS A O 1
ATOM 919 N N . HIS A 1 123 ? -9.119 -3.417 1.682 1.00 94.31 123 HIS A N 1
ATOM 920 C CA . HIS A 1 123 ? -10.462 -2.844 1.778 1.00 94.31 123 HIS A CA 1
ATOM 921 C C . HIS A 1 123 ? -11.346 -3.149 0.567 1.00 94.31 123 HIS A C 1
ATOM 923 O O . HIS A 1 123 ? -12.555 -3.355 0.740 1.00 94.31 123 HIS A O 1
ATOM 929 N N . LEU A 1 124 ? -10.782 -3.132 -0.642 1.00 94.31 124 LEU A N 1
ATOM 930 C CA . LEU A 1 124 ? -11.531 -3.373 -1.876 1.00 94.31 124 LEU A CA 1
ATOM 931 C C . LEU A 1 124 ? -11.950 -4.837 -2.010 1.00 94.31 124 LEU A C 1
ATOM 933 O O . LEU A 1 124 ? -13.102 -5.100 -2.344 1.00 94.31 124 LEU A O 1
ATOM 937 N N . ASN A 1 125 ? -11.071 -5.768 -1.642 1.00 93.31 125 ASN A N 1
ATOM 938 C CA . ASN A 1 125 ? -11.352 -7.204 -1.692 1.00 93.31 125 ASN A CA 1
ATOM 939 C C . ASN A 1 125 ? -12.139 -7.707 -0.467 1.00 93.31 125 ASN A C 1
ATOM 941 O O . ASN A 1 125 ? -12.427 -8.893 -0.344 1.00 93.31 125 ASN A O 1
ATOM 945 N N . GLY A 1 126 ? -12.507 -6.814 0.460 1.00 91.25 126 GLY A N 1
ATOM 946 C CA . GLY A 1 126 ? -13.323 -7.161 1.625 1.00 91.25 126 GLY A CA 1
ATOM 947 C C . GLY A 1 126 ? -12.580 -7.939 2.715 1.00 91.25 126 GLY A C 1
ATOM 948 O O . GLY A 1 126 ? -13.221 -8.456 3.628 1.00 91.25 126 GLY A O 1
ATOM 949 N N . HIS A 1 127 ? -11.245 -7.975 2.683 1.00 90.81 127 HIS A N 1
ATOM 950 C CA . HIS A 1 127 ? -10.421 -8.698 3.660 1.00 90.81 127 HIS A CA 1
ATOM 951 C C . HIS A 1 127 ? -10.573 -8.162 5.090 1.00 90.81 127 HIS A C 1
ATOM 953 O O . HIS A 1 127 ? -10.284 -8.866 6.049 1.00 90.81 127 HIS A O 1
ATOM 959 N N . THR A 1 128 ? -11.052 -6.925 5.248 1.00 85.94 128 THR A N 1
ATOM 960 C CA . THR A 1 128 ? -11.260 -6.286 6.554 1.00 85.94 128 THR A CA 1
ATOM 961 C C . THR A 1 128 ? -12.660 -6.509 7.143 1.00 85.94 128 THR A C 1
ATOM 963 O O . THR A 1 128 ? -12.999 -5.858 8.127 1.00 85.94 128 THR A O 1
ATOM 966 N N . LEU A 1 129 ? -13.523 -7.323 6.519 1.00 84.69 129 LEU A N 1
ATOM 967 C CA . LEU A 1 129 ? -14.931 -7.472 6.929 1.00 84.69 129 LEU A CA 1
ATOM 968 C C . LEU A 1 129 ? -15.163 -8.558 7.986 1.00 84.69 129 LEU A C 1
ATOM 970 O O . LEU A 1 129 ? -16.081 -8.426 8.791 1.00 84.69 129 LEU A O 1
ATOM 974 N N . ASP A 1 130 ? -14.355 -9.618 7.988 1.00 76.50 130 ASP A N 1
ATOM 975 C CA . ASP A 1 130 ? -14.524 -10.770 8.883 1.00 76.50 130 ASP A CA 1
ATOM 976 C C . ASP A 1 130 ? -13.707 -10.667 10.183 1.00 76.50 130 ASP A C 1
ATOM 978 O O . ASP A 1 130 ? -13.832 -11.523 11.056 1.00 76.50 130 ASP A O 1
ATOM 982 N N . ASN A 1 131 ? -12.910 -9.601 10.339 1.00 70.69 131 ASN A N 1
ATOM 983 C CA . ASN A 1 131 ? -12.005 -9.370 11.471 1.00 70.69 131 ASN A CA 1
ATOM 984 C C . ASN A 1 131 ? -11.045 -10.545 11.749 1.00 70.69 131 ASN A C 1
ATOM 986 O O . ASN A 1 131 ? -10.617 -10.723 12.887 1.00 70.69 131 ASN A O 1
ATOM 990 N N . VAL A 1 132 ? -10.702 -11.350 10.739 1.00 74.06 132 VAL A N 1
ATOM 991 C CA . VAL A 1 132 ? -9.741 -12.459 10.892 1.00 74.06 132 VAL A CA 1
ATOM 992 C C . VAL A 1 132 ? -8.294 -11.973 10.735 1.00 74.06 132 VAL A C 1
ATOM 994 O O . VAL A 1 132 ? -7.375 -12.592 11.266 1.00 74.06 132 VAL A O 1
ATOM 997 N N . GLY A 1 133 ? -8.091 -10.837 10.062 1.00 75.94 133 GLY A N 1
ATOM 998 C CA . GLY A 1 133 ? -6.766 -10.290 9.771 1.00 75.94 133 GLY A CA 1
ATOM 999 C C . GLY A 1 133 ? -6.084 -10.986 8.589 1.00 75.94 133 GLY A C 1
ATOM 1000 O O . GLY A 1 133 ? -6.741 -11.605 7.744 1.00 75.94 133 GLY A O 1
ATOM 1001 N N . SER A 1 134 ? -4.757 -10.860 8.526 1.00 78.38 134 SER A N 1
ATOM 1002 C CA . SER A 1 134 ? -3.934 -11.361 7.421 1.00 78.38 134 SER A CA 1
ATOM 1003 C C . SER A 1 134 ? -3.965 -12.887 7.306 1.00 78.38 134 SER A C 1
ATOM 1005 O O . SER A 1 134 ? -3.706 -13.619 8.265 1.00 78.38 134 SER A O 1
ATOM 1007 N N . ARG A 1 135 ? -4.236 -13.364 6.091 1.00 86.88 135 ARG A N 1
ATOM 1008 C CA . ARG A 1 135 ? -4.158 -14.766 5.666 1.00 86.88 135 ARG A CA 1
ATOM 1009 C C . ARG A 1 135 ? -3.320 -14.847 4.390 1.00 86.88 135 ARG A C 1
ATOM 1011 O O . ARG A 1 135 ? -3.366 -13.906 3.598 1.00 86.88 135 ARG A O 1
ATOM 1018 N N . PRO A 1 136 ? -2.661 -15.982 4.103 1.00 90.88 136 PRO A N 1
ATOM 1019 C CA . PRO A 1 136 ? -1.796 -16.084 2.933 1.00 90.88 136 PRO A CA 1
ATOM 1020 C C . PRO A 1 136 ? -2.471 -15.646 1.628 1.00 90.88 136 PRO A C 1
ATOM 1022 O O . PRO A 1 136 ? -1.924 -14.815 0.915 1.00 90.88 136 PRO A O 1
ATOM 1025 N N . GLN A 1 137 ? -3.696 -16.111 1.358 1.00 93.88 137 GLN A N 1
ATOM 1026 C CA . GLN A 1 137 ? -4.410 -15.725 0.136 1.00 93.88 137 GLN A CA 1
ATOM 1027 C C . GLN A 1 137 ? -4.747 -14.228 0.094 1.00 93.88 137 GLN A C 1
ATOM 1029 O O . GLN A 1 137 ? -4.543 -13.588 -0.929 1.00 93.88 137 GLN A O 1
ATOM 1034 N N . THR A 1 138 ? -5.202 -13.648 1.208 1.00 94.06 138 THR A N 1
ATOM 1035 C CA . THR A 1 138 ? -5.580 -12.227 1.241 1.00 94.06 138 THR A CA 1
ATOM 1036 C C . THR A 1 138 ? -4.381 -11.302 1.042 1.00 94.06 138 THR A C 1
ATOM 1038 O O . THR A 1 138 ? -4.538 -10.222 0.479 1.00 94.06 138 THR A O 1
ATOM 1041 N N . GLU A 1 139 ? -3.195 -11.721 1.496 1.00 95.00 139 GLU A N 1
ATOM 1042 C CA . GLU A 1 139 ? -1.936 -11.006 1.256 1.00 95.00 139 GLU A CA 1
ATOM 1043 C C . GLU A 1 139 ? -1.535 -11.069 -0.223 1.00 95.00 139 GLU A C 1
ATOM 1045 O O . GLU A 1 139 ? -1.176 -10.044 -0.796 1.00 95.00 139 GLU A O 1
ATOM 1050 N N . LEU A 1 140 ? -1.647 -12.241 -0.867 1.00 97.38 140 LEU A N 1
ATOM 1051 C CA . LEU A 1 140 ? -1.353 -12.394 -2.299 1.00 97.38 140 LEU A CA 1
ATOM 1052 C C . LEU A 1 140 ? -2.315 -11.578 -3.169 1.00 97.38 140 LEU A C 1
ATOM 1054 O O . LEU A 1 140 ? -1.884 -10.917 -4.109 1.00 97.38 140 LEU A O 1
ATOM 1058 N N . ASP A 1 141 ? -3.601 -11.566 -2.826 1.00 97.50 141 ASP A N 1
ATOM 1059 C CA . ASP A 1 141 ? -4.612 -10.772 -3.525 1.00 97.50 141 ASP A CA 1
ATOM 1060 C C . ASP A 1 141 ? -4.320 -9.259 -3.405 1.00 97.50 141 ASP A C 1
ATOM 1062 O O . ASP A 1 141 ? -4.489 -8.497 -4.363 1.00 97.50 141 ASP A O 1
ATOM 1066 N N . ALA A 1 142 ? -3.859 -8.806 -2.231 1.00 97.25 142 ALA A N 1
ATOM 1067 C CA . ALA A 1 142 ? -3.468 -7.416 -1.994 1.00 97.25 142 ALA A CA 1
ATOM 1068 C C . ALA A 1 142 ? -2.136 -7.050 -2.683 1.00 97.25 142 ALA A C 1
ATOM 1070 O O . ALA A 1 142 ? -1.998 -5.946 -3.217 1.00 97.25 142 ALA A O 1
ATOM 1071 N N . ASP A 1 143 ? -1.178 -7.976 -2.743 1.00 98.38 143 ASP A N 1
ATOM 1072 C CA . ASP A 1 143 ? 0.068 -7.850 -3.507 1.00 98.38 143 ASP A CA 1
ATOM 1073 C C . ASP A 1 143 ? -0.184 -7.740 -5.013 1.00 98.38 143 ASP A C 1
ATOM 1075 O O . ASP A 1 143 ? 0.374 -6.867 -5.681 1.00 98.38 143 ASP A O 1
ATOM 1079 N N . GLU A 1 144 ? -1.061 -8.587 -5.551 1.00 98.56 144 GLU A N 1
ATOM 1080 C CA . GLU A 1 144 ? -1.454 -8.541 -6.956 1.00 98.56 144 GLU A CA 1
ATOM 1081 C C . GLU A 1 144 ? -2.176 -7.229 -7.287 1.00 98.56 144 GLU A C 1
ATOM 1083 O O . GLU A 1 144 ? -1.923 -6.613 -8.327 1.00 98.56 144 GLU A O 1
ATOM 1088 N N . PHE A 1 145 ? -3.045 -6.748 -6.395 1.00 98.50 145 PHE A N 1
ATOM 1089 C CA . PHE A 1 145 ? -3.666 -5.435 -6.551 1.00 98.50 145 PHE A CA 1
ATOM 1090 C C . PHE A 1 145 ? -2.630 -4.301 -6.529 1.00 98.50 145 PHE A C 1
ATOM 1092 O O . PHE A 1 145 ? -2.659 -3.427 -7.399 1.00 98.50 145 PHE A O 1
ATOM 1099 N N . SER A 1 146 ? -1.682 -4.331 -5.588 1.00 98.44 146 SER A N 1
ATOM 1100 C CA . SER A 1 146 ? -0.602 -3.343 -5.507 1.00 98.44 146 SER A CA 1
ATOM 1101 C C . SER A 1 146 ? 0.235 -3.316 -6.790 1.00 98.44 146 SER A C 1
ATOM 1103 O O . SER A 1 146 ? 0.425 -2.253 -7.386 1.00 98.44 146 SER A O 1
ATOM 1105 N N . GLY A 1 147 ? 0.638 -4.486 -7.297 1.00 98.31 147 GLY A N 1
ATOM 1106 C CA . GLY A 1 147 ? 1.360 -4.607 -8.563 1.00 98.31 147 GLY A CA 1
ATOM 1107 C C . GLY A 1 147 ? 0.599 -4.003 -9.745 1.00 98.31 147 GLY A C 1
ATOM 1108 O O . GLY A 1 147 ? 1.181 -3.255 -10.535 1.00 98.31 147 GLY A O 1
ATOM 1109 N N . PHE A 1 148 ? -0.712 -4.257 -9.839 1.00 98.44 148 PHE A N 1
ATOM 1110 C CA . PHE A 1 148 ? -1.564 -3.657 -10.870 1.00 98.44 148 PHE A CA 1
ATOM 1111 C C . PHE A 1 148 ? -1.574 -2.130 -10.779 1.00 98.44 148 PHE A C 1
ATOM 1113 O O . PHE A 1 148 ? -1.319 -1.449 -11.772 1.00 98.44 148 PHE A O 1
ATOM 1120 N N . VAL A 1 149 ? -1.824 -1.580 -9.590 1.00 98.19 149 VAL A N 1
ATOM 1121 C CA . VAL A 1 149 ? -1.852 -0.128 -9.374 1.00 98.19 149 VAL A CA 1
ATOM 1122 C C . VAL A 1 149 ? -0.523 0.511 -9.768 1.00 98.19 149 VAL A C 1
ATOM 1124 O O . VAL A 1 149 ? -0.515 1.510 -10.488 1.00 98.19 149 VAL A O 1
ATOM 1127 N N . LEU A 1 150 ? 0.599 -0.073 -9.346 1.00 97.94 150 LEU A N 1
ATOM 1128 C CA . LEU A 1 150 ? 1.924 0.463 -9.647 1.00 97.94 150 LEU A CA 1
ATOM 1129 C C . LEU A 1 150 ? 2.231 0.416 -11.147 1.00 97.94 150 LEU A C 1
ATOM 1131 O O . LEU A 1 150 ? 2.738 1.398 -11.688 1.00 97.94 150 LEU A O 1
ATOM 1135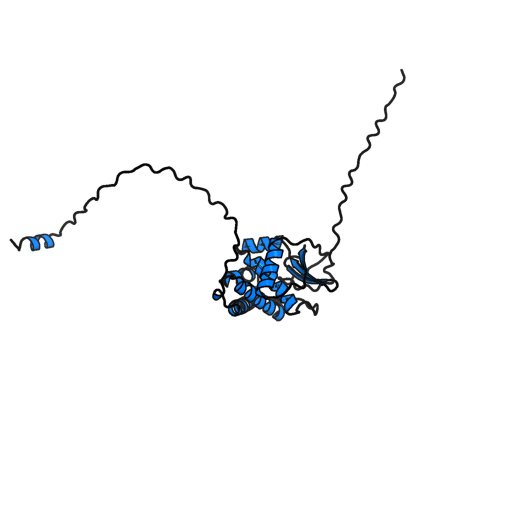 N N . GLY A 1 151 ? 1.846 -0.658 -11.841 1.00 97.44 151 GLY A N 1
ATOM 1136 C CA . GLY A 1 151 ? 1.947 -0.730 -13.300 1.00 97.44 151 GLY A CA 1
ATOM 1137 C C . GLY A 1 151 ? 1.120 0.355 -13.998 1.00 97.44 151 GLY A C 1
ATOM 1138 O O . GLY A 1 151 ? 1.620 1.043 -14.884 1.00 97.44 151 GLY A O 1
ATOM 1139 N N . ARG A 1 152 ? -0.119 0.600 -13.545 1.00 96.62 152 ARG A N 1
ATOM 1140 C CA . ARG A 1 152 ? -0.980 1.669 -14.091 1.00 96.62 152 ARG A CA 1
ATOM 1141 C C . ARG A 1 152 ? -0.431 3.074 -13.838 1.00 96.62 152 ARG A C 1
ATOM 1143 O O . ARG A 1 152 ? -0.705 3.971 -14.630 1.00 96.62 152 ARG A O 1
ATOM 1150 N N . LEU A 1 153 ? 0.314 3.265 -12.750 1.00 95.88 153 LEU A N 1
ATOM 1151 C CA . LEU A 1 153 ? 0.984 4.525 -12.421 1.00 95.88 153 LEU A CA 1
ATOM 1152 C C . LEU A 1 153 ? 2.337 4.694 -13.139 1.00 95.88 153 LEU A C 1
ATOM 1154 O O . LEU A 1 153 ? 2.916 5.775 -13.070 1.00 95.88 153 LEU A O 1
ATOM 1158 N N . GLY A 1 154 ? 2.822 3.669 -13.850 1.00 95.50 154 GLY A N 1
ATOM 1159 C CA . GLY A 1 154 ? 4.050 3.725 -14.648 1.00 95.50 154 GLY A CA 1
ATOM 1160 C C . GLY A 1 154 ? 5.321 3.279 -13.920 1.00 95.50 154 GLY A C 1
ATOM 1161 O O . GLY A 1 154 ? 6.416 3.544 -14.410 1.00 95.50 154 GLY A O 1
ATOM 1162 N N . ALA A 1 155 ? 5.204 2.606 -12.773 1.00 96.50 155 ALA A N 1
ATOM 1163 C CA . ALA A 1 155 ? 6.351 2.017 -12.088 1.00 96.50 155 ALA A CA 1
ATOM 1164 C C . ALA A 1 155 ? 6.991 0.909 -12.940 1.00 96.50 155 ALA A C 1
ATOM 1166 O O . ALA A 1 155 ? 6.293 0.166 -13.640 1.00 96.50 155 ALA A O 1
ATOM 1167 N N . THR A 1 156 ? 8.311 0.733 -12.844 1.00 96.56 156 THR A N 1
ATOM 1168 C CA . THR A 1 156 ? 8.944 -0.477 -13.386 1.00 96.56 156 THR A CA 1
ATOM 1169 C C . THR A 1 156 ? 8.558 -1.700 -12.546 1.00 96.56 156 THR A C 1
ATOM 1171 O O . THR A 1 156 ? 8.141 -1.569 -11.394 1.00 96.56 156 THR A O 1
ATOM 1174 N N . LEU A 1 157 ? 8.722 -2.914 -13.083 1.00 96.88 157 LEU A N 1
ATOM 1175 C CA . LEU A 1 157 ? 8.515 -4.126 -12.281 1.00 96.88 157 LEU A CA 1
ATOM 1176 C C . LEU A 1 157 ? 9.457 -4.164 -11.063 1.00 96.88 157 LEU A C 1
ATOM 1178 O O . LEU A 1 157 ? 9.047 -4.577 -9.981 1.00 96.88 157 LEU A O 1
ATOM 1182 N N . ALA A 1 158 ? 10.694 -3.681 -11.224 1.00 96.31 158 ALA A N 1
ATOM 1183 C CA . ALA A 1 158 ? 11.662 -3.593 -10.135 1.00 96.31 158 ALA A CA 1
ATOM 1184 C C . ALA A 1 158 ? 11.182 -2.647 -9.025 1.00 96.31 158 ALA A C 1
ATOM 1186 O O . ALA A 1 158 ? 11.244 -3.013 -7.854 1.00 96.31 158 ALA A O 1
ATOM 1187 N N . ASP A 1 159 ? 10.634 -1.481 -9.384 1.00 96.38 159 ASP A N 1
ATOM 1188 C CA . ASP A 1 159 ? 10.011 -0.563 -8.423 1.00 96.38 159 ASP A CA 1
ATOM 1189 C C . ASP A 1 159 ? 8.826 -1.219 -7.704 1.00 96.38 159 ASP A C 1
ATOM 1191 O O . ASP A 1 159 ? 8.717 -1.138 -6.481 1.00 96.38 159 ASP A O 1
ATOM 1195 N N . ALA A 1 160 ? 7.962 -1.915 -8.453 1.00 97.19 160 ALA A N 1
ATOM 1196 C CA . ALA A 1 160 ? 6.795 -2.593 -7.894 1.00 97.19 160 ALA A CA 1
ATOM 1197 C C . ALA A 1 160 ? 7.170 -3.687 -6.886 1.00 97.19 160 ALA A C 1
ATOM 1199 O O . ALA A 1 160 ? 6.467 -3.898 -5.899 1.00 97.19 160 ALA A O 1
ATOM 1200 N N . GLN A 1 161 ? 8.301 -4.352 -7.112 1.00 97.06 161 GLN A N 1
ATOM 1201 C CA . GLN A 1 161 ? 8.811 -5.430 -6.274 1.00 97.06 161 GLN A CA 1
ATOM 1202 C C . GLN A 1 161 ? 9.774 -4.965 -5.172 1.00 97.06 161 GLN A C 1
ATOM 1204 O O . GLN A 1 161 ? 10.079 -5.759 -4.279 1.00 97.06 161 GLN A O 1
ATOM 1209 N N . ALA A 1 162 ? 10.242 -3.711 -5.196 1.00 94.75 162 ALA A N 1
ATOM 1210 C CA . ALA A 1 162 ? 11.342 -3.232 -4.357 1.00 94.75 162 ALA A CA 1
ATOM 1211 C C . ALA A 1 162 ? 11.098 -3.480 -2.861 1.00 94.75 162 ALA A C 1
ATOM 1213 O O . ALA A 1 162 ? 11.926 -4.090 -2.184 1.00 94.75 162 ALA A O 1
ATOM 1214 N N . VAL A 1 163 ? 9.925 -3.087 -2.360 1.00 92.69 163 VAL A N 1
ATOM 1215 C CA . VAL A 1 163 ? 9.571 -3.210 -0.938 1.00 92.69 163 VAL A CA 1
ATOM 1216 C C . VAL A 1 163 ? 9.566 -4.661 -0.485 1.00 92.69 163 VAL A C 1
ATOM 1218 O O . VAL A 1 163 ? 10.259 -5.006 0.473 1.00 92.69 163 VAL A O 1
ATOM 1221 N N . MET A 1 164 ? 8.838 -5.527 -1.195 1.00 93.38 164 MET A N 1
ATOM 1222 C CA . MET A 1 164 ? 8.776 -6.954 -0.865 1.00 93.38 164 MET A CA 1
ATOM 1223 C C . MET A 1 164 ? 10.136 -7.637 -1.006 1.00 93.38 164 MET A C 1
ATOM 1225 O O . MET A 1 164 ? 10.497 -8.481 -0.180 1.00 93.38 164 MET A O 1
ATOM 1229 N N . GLY A 1 165 ? 10.932 -7.228 -1.995 1.00 91.00 165 GLY A N 1
ATOM 1230 C CA . GLY A 1 165 ? 12.311 -7.672 -2.165 1.00 91.00 165 GLY A CA 1
ATOM 1231 C C . GLY A 1 165 ? 13.171 -7.370 -0.938 1.00 91.00 165 GLY A C 1
ATOM 1232 O O . GLY A 1 165 ? 13.917 -8.243 -0.483 1.00 91.00 165 GLY A O 1
ATOM 1233 N N . THR A 1 166 ? 13.012 -6.185 -0.348 1.00 87.69 166 THR A N 1
ATOM 1234 C CA . THR A 1 166 ? 13.766 -5.749 0.831 1.00 87.69 166 THR A CA 1
ATOM 1235 C C . THR A 1 166 ? 13.303 -6.438 2.114 1.00 87.69 166 THR A C 1
ATOM 1237 O O . THR A 1 166 ? 14.136 -6.941 2.865 1.00 87.69 166 THR A O 1
ATOM 1240 N N . ILE A 1 167 ? 11.997 -6.483 2.382 1.00 82.94 167 ILE A N 1
ATOM 1241 C CA . ILE A 1 167 ? 11.508 -6.706 3.754 1.00 82.94 167 ILE A CA 1
ATOM 1242 C C . ILE A 1 167 ? 10.866 -8.075 3.994 1.00 82.94 167 ILE A C 1
ATOM 1244 O O . ILE A 1 167 ? 10.748 -8.489 5.145 1.00 82.94 167 ILE A O 1
ATOM 1248 N N . ALA A 1 168 ? 10.409 -8.771 2.948 1.00 83.69 168 ALA A N 1
ATOM 1249 C CA . ALA A 1 168 ? 9.629 -9.987 3.149 1.00 83.69 168 ALA A CA 1
ATOM 1250 C C . ALA A 1 168 ? 10.493 -11.138 3.691 1.00 83.69 168 ALA A C 1
ATOM 1252 O O . ALA A 1 168 ? 11.679 -11.270 3.365 1.00 83.69 168 ALA A O 1
ATOM 1253 N N . SER A 1 169 ? 9.883 -12.018 4.485 1.00 85.88 169 SER A N 1
ATOM 1254 C CA . SER A 1 169 ? 10.527 -13.255 4.936 1.00 85.88 169 SER A CA 1
ATOM 1255 C C . SER A 1 169 ? 10.719 -14.216 3.765 1.00 85.88 169 SER A C 1
ATOM 1257 O O . SER A 1 169 ? 9.791 -14.463 2.997 1.00 85.88 169 SER A O 1
ATOM 1259 N N . ILE A 1 170 ? 11.903 -14.824 3.656 1.00 85.12 170 ILE A N 1
ATOM 1260 C CA . ILE A 1 170 ? 12.169 -15.852 2.635 1.00 85.12 170 ILE A CA 1
ATOM 1261 C C . ILE A 1 170 ? 11.238 -17.058 2.824 1.00 85.12 170 ILE A C 1
ATOM 1263 O O . ILE A 1 170 ? 10.750 -17.607 1.845 1.00 85.12 170 ILE A O 1
ATOM 1267 N N . LYS A 1 171 ? 10.973 -17.457 4.075 1.00 86.00 171 LYS A N 1
ATOM 1268 C CA . LYS A 1 171 ? 10.202 -18.670 4.395 1.00 86.00 171 LYS A CA 1
ATOM 1269 C C . LYS A 1 171 ? 8.696 -18.434 4.551 1.00 86.00 171 LYS A C 1
ATOM 1271 O O . LYS A 1 171 ? 7.946 -19.402 4.543 1.00 86.00 171 LYS A O 1
ATOM 1276 N N . GLY A 1 172 ? 8.260 -17.184 4.709 1.00 85.94 172 GLY A N 1
ATOM 1277 C CA . GLY A 1 172 ? 6.878 -16.870 5.086 1.00 85.94 172 GLY A CA 1
ATOM 1278 C C . GLY A 1 172 ? 6.553 -17.247 6.538 1.00 85.94 172 GLY A C 1
ATOM 1279 O O . GLY A 1 172 ? 7.450 -17.480 7.354 1.00 85.94 172 GLY A O 1
ATOM 1280 N N . SER A 1 173 ? 5.264 -17.263 6.862 1.00 85.19 173 SER A N 1
ATOM 1281 C CA . SER A 1 173 ? 4.672 -17.628 8.151 1.00 85.19 173 SER A CA 1
ATOM 1282 C C . SER A 1 173 ? 3.260 -18.200 7.938 1.00 85.19 173 SER A C 1
ATOM 1284 O O . SER A 1 173 ? 2.823 -18.402 6.809 1.00 85.19 173 SER A O 1
ATOM 1286 N N . HIS A 1 174 ? 2.522 -18.463 9.021 1.00 84.12 174 HIS A N 1
ATOM 1287 C CA . HIS A 1 174 ? 1.133 -18.925 8.922 1.00 84.12 174 HIS A CA 1
ATOM 1288 C C . HIS A 1 174 ? 0.195 -17.895 8.267 1.00 84.12 174 HIS A C 1
ATOM 1290 O O . HIS A 1 174 ? -0.741 -18.276 7.571 1.00 84.12 174 HIS A O 1
ATOM 1296 N N . SER A 1 175 ? 0.439 -16.601 8.486 1.00 81.31 175 SER A N 1
ATOM 1297 C CA . SER A 1 175 ? -0.398 -15.513 7.966 1.00 81.31 175 SER A CA 1
ATOM 1298 C C . SER A 1 175 ? 0.187 -14.833 6.730 1.00 81.31 175 SER A C 1
ATOM 1300 O O . SER A 1 175 ? -0.570 -14.241 5.969 1.00 81.31 175 SER A O 1
ATOM 1302 N N . HIS A 1 176 ? 1.505 -14.927 6.513 1.00 86.56 176 HIS A N 1
ATOM 1303 C CA . HIS A 1 176 ? 2.204 -14.216 5.441 1.00 86.56 176 HIS A CA 1
ATOM 1304 C C . HIS A 1 176 ? 2.904 -15.200 4.493 1.00 86.56 176 HIS A C 1
ATOM 1306 O O . HIS A 1 176 ? 3.712 -16.005 4.960 1.00 86.56 176 HIS A O 1
ATOM 1312 N N . PRO A 1 177 ? 2.661 -15.133 3.173 1.00 91.19 177 PRO A N 1
ATOM 1313 C CA . PRO A 1 177 ? 3.328 -15.997 2.201 1.00 91.19 177 PRO A CA 1
ATOM 1314 C C . PRO A 1 177 ? 4.853 -15.786 2.172 1.00 91.19 177 PRO A C 1
ATOM 1316 O O . PRO A 1 177 ? 5.348 -14.732 2.594 1.00 91.19 177 PRO A O 1
ATOM 1319 N N . PRO A 1 178 ? 5.628 -16.756 1.655 1.00 94.12 178 PRO A N 1
ATOM 1320 C CA . PRO A 1 178 ? 7.050 -16.558 1.406 1.00 94.12 178 PRO A CA 1
ATOM 1321 C C . PRO A 1 178 ? 7.282 -15.463 0.357 1.00 94.12 178 PRO A C 1
ATOM 1323 O O . PRO A 1 178 ? 6.456 -15.220 -0.523 1.00 94.12 178 PRO A O 1
ATOM 1326 N N . LYS A 1 179 ? 8.450 -14.813 0.433 1.00 95.25 179 LYS A N 1
ATOM 1327 C CA . LYS A 1 179 ? 8.843 -13.705 -0.455 1.00 95.25 179 LYS A CA 1
ATOM 1328 C C . LYS A 1 179 ? 8.636 -14.017 -1.939 1.00 95.25 179 LYS A C 1
ATOM 1330 O O . LYS A 1 179 ? 8.192 -13.138 -2.669 1.00 95.25 179 LYS A O 1
ATOM 1335 N N . SER A 1 180 ? 8.965 -15.231 -2.383 1.00 97.00 180 SER A N 1
ATOM 1336 C CA . SER A 1 180 ? 8.805 -15.644 -3.784 1.00 97.00 180 SER A CA 1
ATOM 1337 C C . SER A 1 180 ? 7.376 -15.449 -4.275 1.00 97.00 180 SER A C 1
ATOM 1339 O O . SER A 1 180 ? 7.164 -14.861 -5.331 1.00 97.00 180 SER A O 1
ATOM 1341 N N . ASP A 1 181 ? 6.407 -15.885 -3.480 1.00 97.12 181 ASP A N 1
ATOM 1342 C CA . ASP A 1 181 ? 5.001 -15.926 -3.868 1.00 97.12 181 ASP A CA 1
ATOM 1343 C C . ASP A 1 181 ? 4.432 -14.509 -3.902 1.00 97.12 181 ASP A C 1
ATOM 1345 O O . ASP A 1 181 ? 3.756 -14.131 -4.857 1.00 97.12 181 ASP A O 1
ATOM 1349 N N . ARG A 1 182 ? 4.817 -13.684 -2.920 1.00 97.88 182 ARG A N 1
ATOM 1350 C CA . ARG A 1 182 ? 4.487 -12.252 -2.880 1.00 97.88 182 ARG A CA 1
ATOM 1351 C C . ARG A 1 182 ? 5.029 -11.509 -4.105 1.00 97.88 182 ARG A C 1
ATOM 1353 O O . ARG A 1 182 ? 4.309 -10.758 -4.758 1.00 97.88 182 ARG A O 1
ATOM 1360 N N . LEU A 1 183 ? 6.290 -11.755 -4.476 1.00 98.12 183 LEU A N 1
ATOM 1361 C CA . LEU A 1 183 ? 6.905 -11.155 -5.668 1.00 98.12 183 LEU A CA 1
ATOM 1362 C C . LEU A 1 183 ? 6.229 -11.606 -6.971 1.00 98.12 183 LEU A C 1
ATOM 1364 O O . LEU A 1 183 ? 6.089 -10.792 -7.887 1.00 98.12 183 LEU A O 1
ATOM 1368 N N . ILE A 1 184 ? 5.805 -12.871 -7.056 1.00 98.38 184 ILE A N 1
ATOM 1369 C CA . ILE A 1 184 ? 5.058 -13.413 -8.201 1.00 98.38 184 ILE A CA 1
ATOM 1370 C C . ILE A 1 184 ? 3.681 -12.752 -8.308 1.00 98.38 184 ILE A C 1
ATOM 1372 O O . ILE A 1 184 ? 3.307 -12.328 -9.401 1.00 98.38 184 ILE A O 1
ATOM 1376 N N . ALA A 1 185 ? 2.955 -12.605 -7.196 1.00 98.56 185 ALA A N 1
ATOM 1377 C CA . ALA A 1 185 ? 1.657 -11.932 -7.171 1.00 98.56 185 ALA A CA 1
ATOM 1378 C C . ALA A 1 185 ? 1.771 -10.471 -7.640 1.00 98.56 185 ALA A C 1
ATOM 1380 O O . ALA A 1 185 ? 1.048 -10.053 -8.546 1.00 98.56 185 ALA A O 1
ATOM 1381 N N . ILE A 1 186 ? 2.758 -9.721 -7.132 1.00 98.62 186 ILE A N 1
ATOM 1382 C CA . ILE A 1 186 ? 3.052 -8.355 -7.600 1.00 98.62 186 ILE A CA 1
ATOM 1383 C C . ILE A 1 186 ? 3.307 -8.334 -9.113 1.00 98.62 186 ILE A C 1
ATOM 1385 O O . ILE A 1 186 ? 2.737 -7.508 -9.829 1.00 98.62 186 ILE A O 1
ATOM 1389 N N . ALA A 1 187 ? 4.140 -9.248 -9.620 1.00 98.44 187 ALA A N 1
ATOM 1390 C CA . ALA A 1 187 ? 4.447 -9.318 -11.046 1.00 98.44 187 ALA A CA 1
ATOM 1391 C C . ALA A 1 187 ? 3.205 -9.635 -11.894 1.00 98.44 187 ALA A C 1
ATOM 1393 O O . ALA A 1 187 ? 3.015 -9.035 -12.953 1.00 98.44 187 ALA A O 1
ATOM 1394 N N . ALA A 1 188 ? 2.339 -10.538 -11.430 1.00 98.44 188 ALA A N 1
ATOM 1395 C CA . ALA A 1 188 ? 1.085 -10.868 -12.100 1.00 98.44 188 ALA A CA 1
ATOM 1396 C C . ALA A 1 188 ? 0.174 -9.636 -12.217 1.00 98.44 188 ALA A C 1
ATOM 1398 O O . ALA A 1 188 ? -0.287 -9.309 -13.313 1.00 98.44 188 ALA A O 1
ATOM 1399 N N . GLY A 1 189 ? -0.009 -8.894 -11.123 1.00 98.31 189 GLY A N 1
ATOM 1400 C CA . GLY A 1 189 ? -0.737 -7.628 -11.116 1.00 98.31 189 GLY A CA 1
ATOM 1401 C C . GLY A 1 189 ? -0.170 -6.602 -12.091 1.00 98.31 189 GLY A C 1
ATOM 1402 O O . GLY A 1 189 ? -0.896 -6.056 -12.924 1.00 98.31 189 GLY A O 1
ATOM 1403 N N . TRP A 1 190 ? 1.141 -6.377 -12.022 1.00 98.44 190 TRP A N 1
ATOM 1404 C CA . TRP A 1 190 ? 1.847 -5.420 -12.872 1.00 98.44 190 TRP A CA 1
ATOM 1405 C C . TRP A 1 190 ? 1.723 -5.762 -14.365 1.00 98.44 190 TRP A C 1
ATOM 1407 O O . TRP A 1 190 ? 1.452 -4.888 -15.189 1.00 98.44 190 TRP A O 1
ATOM 1417 N N . ASN A 1 191 ? 1.823 -7.046 -14.721 1.00 97.25 191 ASN A N 1
ATOM 1418 C CA . ASN A 1 191 ? 1.625 -7.508 -16.095 1.00 97.25 191 ASN A CA 1
ATOM 1419 C C . ASN A 1 191 ? 0.186 -7.274 -16.578 1.00 97.25 191 ASN A C 1
ATOM 1421 O O . ASN A 1 191 ? -0.015 -6.805 -17.699 1.00 97.25 191 ASN A O 1
ATOM 1425 N N . ARG A 1 192 ? -0.826 -7.528 -15.732 1.00 96.56 192 ARG A N 1
ATOM 1426 C CA . ARG A 1 192 ? -2.236 -7.235 -16.063 1.00 96.56 192 ARG A CA 1
ATOM 1427 C C . ARG A 1 192 ? -2.494 -5.749 -16.298 1.00 96.56 192 ARG A C 1
ATOM 1429 O O . ARG A 1 192 ? -3.387 -5.403 -17.065 1.00 96.56 192 ARG A O 1
ATOM 1436 N N . ALA A 1 193 ? -1.710 -4.869 -15.679 1.00 95.06 193 ALA A N 1
ATOM 1437 C CA . ALA A 1 193 ? -1.778 -3.432 -15.923 1.00 95.06 193 ALA A CA 1
ATOM 1438 C C . ALA A 1 193 ? -1.218 -3.007 -17.293 1.00 95.06 193 ALA A C 1
ATOM 1440 O O . ALA A 1 193 ? -1.243 -1.817 -17.592 1.00 95.06 193 ALA A O 1
ATOM 1441 N N . GLY A 1 194 ? -0.733 -3.944 -18.118 1.00 87.50 194 GLY A N 1
ATOM 1442 C CA . GLY A 1 194 ? -0.106 -3.670 -19.413 1.00 87.50 194 GLY A CA 1
ATOM 1443 C C . GLY A 1 194 ? 1.395 -3.373 -19.322 1.00 87.50 194 GLY A C 1
ATOM 1444 O O . GLY A 1 194 ? 1.994 -2.959 -20.314 1.00 87.50 194 GLY A O 1
ATOM 1445 N N . GLY A 1 195 ? 2.010 -3.572 -18.151 1.00 74.31 195 GLY A N 1
ATOM 1446 C CA . GLY A 1 195 ? 3.419 -3.275 -17.908 1.00 74.31 195 GLY A CA 1
ATOM 1447 C C . GLY A 1 195 ? 3.791 -1.814 -18.187 1.00 74.31 195 GLY A C 1
ATOM 1448 O O . GLY A 1 195 ? 2.981 -0.905 -18.013 1.00 74.31 195 GLY A O 1
ATOM 1449 N N . THR A 1 196 ? 5.013 -1.572 -18.672 1.00 64.50 196 THR A N 1
ATOM 1450 C CA . THR A 1 196 ? 5.482 -0.221 -19.041 1.00 64.50 196 THR A CA 1
ATOM 1451 C C . THR A 1 196 ? 4.778 0.366 -20.271 1.00 64.50 196 THR A C 1
ATOM 1453 O O . THR A 1 196 ? 4.955 1.547 -20.568 1.00 64.50 196 THR A O 1
ATOM 1456 N N . ALA A 1 197 ? 3.961 -0.414 -20.989 1.00 56.41 197 ALA A N 1
ATOM 1457 C CA . ALA A 1 197 ? 3.357 0.006 -22.252 1.00 56.41 197 ALA A CA 1
ATOM 1458 C C . ALA A 1 197 ? 2.256 1.074 -22.098 1.00 56.41 197 ALA A C 1
ATOM 1460 O O . ALA A 1 197 ? 1.839 1.649 -23.101 1.00 56.41 197 ALA A O 1
ATOM 1461 N N . ILE A 1 198 ? 1.801 1.383 -20.871 1.00 53.81 198 ILE A N 1
ATOM 1462 C CA . ILE A 1 198 ? 0.778 2.420 -20.622 1.00 53.81 198 ILE A CA 1
ATOM 1463 C C . ILE A 1 198 ? 1.368 3.744 -20.096 1.00 53.81 198 ILE A C 1
ATOM 1465 O O . ILE A 1 198 ? 0.643 4.606 -19.600 1.00 53.81 198 ILE A O 1
ATOM 1469 N N . ALA A 1 199 ? 2.674 3.973 -20.266 1.00 48.47 199 ALA A N 1
ATOM 1470 C CA . ALA A 1 199 ? 3.293 5.279 -20.033 1.00 48.47 199 ALA A CA 1
ATOM 1471 C C . ALA A 1 199 ? 2.886 6.306 -21.116 1.00 48.47 199 ALA A C 1
ATOM 1473 O O . ALA A 1 199 ? 3.692 6.740 -21.932 1.00 48.47 199 ALA A O 1
ATOM 1474 N N . ALA A 1 200 ? 1.618 6.714 -21.124 1.00 46.09 200 ALA A N 1
ATOM 1475 C CA . ALA A 1 200 ? 1.121 7.862 -21.872 1.00 46.09 200 ALA A CA 1
ATOM 1476 C C . ALA A 1 200 ? 0.389 8.810 -20.916 1.00 46.09 200 ALA A C 1
ATOM 1478 O O . ALA A 1 200 ? -0.825 8.972 -20.981 1.00 46.09 200 ALA A O 1
ATOM 1479 N N . 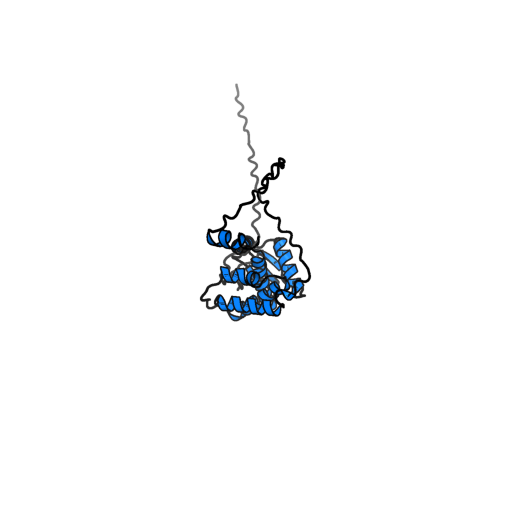GLN A 1 201 ? 1.148 9.382 -19.980 1.00 41.47 201 GLN A N 1
ATOM 1480 C CA . GLN A 1 201 ? 1.242 10.822 -19.707 1.00 41.47 201 GLN A CA 1
ATOM 1481 C C . GLN A 1 201 ? 2.203 11.024 -18.521 1.00 41.47 201 GLN A C 1
ATOM 1483 O O . GLN A 1 201 ? 2.055 10.347 -17.502 1.00 41.47 201 GLN A O 1
ATOM 1488 N N . PRO A 1 202 ? 3.205 11.915 -18.624 1.00 43.50 202 PRO A N 1
ATOM 1489 C CA . PRO A 1 202 ? 4.128 12.152 -17.529 1.00 43.50 202 PRO A CA 1
ATOM 1490 C C . PRO A 1 202 ? 3.373 12.863 -16.404 1.00 43.50 202 PRO A C 1
ATOM 1492 O O . PRO A 1 202 ? 3.027 14.039 -16.513 1.00 43.50 202 PRO A O 1
ATOM 1495 N N . VAL A 1 203 ? 3.132 12.159 -15.299 1.00 47.06 203 VAL A N 1
ATOM 1496 C CA . VAL A 1 203 ? 2.894 12.828 -14.021 1.00 47.06 203 VAL A CA 1
ATOM 1497 C C . VAL A 1 203 ? 4.220 13.489 -13.670 1.00 47.06 203 VAL A C 1
ATOM 1499 O O . VAL A 1 203 ? 5.162 12.824 -13.249 1.00 47.06 203 VAL A O 1
ATOM 1502 N N . VAL A 1 204 ? 4.320 14.791 -13.931 1.00 41.38 204 VAL A N 1
ATOM 1503 C CA . VAL A 1 204 ? 5.461 15.617 -13.538 1.00 41.38 204 VAL A CA 1
ATOM 1504 C C . VAL A 1 204 ? 5.569 15.562 -12.013 1.00 41.38 204 VAL A C 1
ATOM 1506 O O . VAL A 1 204 ? 4.901 16.302 -11.296 1.00 41.38 204 VAL A O 1
ATOM 1509 N N . GLN A 1 205 ? 6.393 14.647 -11.515 1.00 43.38 205 GLN A N 1
ATOM 1510 C CA . GLN A 1 205 ? 6.932 14.693 -10.167 1.00 43.38 205 GLN A CA 1
ATOM 1511 C C . GLN A 1 205 ? 8.275 15.409 -10.261 1.00 43.38 205 GLN A C 1
ATOM 1513 O O . GLN A 1 205 ? 9.288 14.830 -10.643 1.00 43.38 205 GLN A O 1
ATOM 1518 N N . THR A 1 206 ? 8.284 16.704 -9.953 1.00 39.53 206 THR A N 1
ATOM 1519 C CA . THR A 1 206 ? 9.530 17.427 -9.700 1.00 39.53 206 THR A CA 1
ATOM 1520 C C . THR A 1 206 ? 10.129 16.900 -8.399 1.00 39.53 206 THR A C 1
ATOM 1522 O O . THR A 1 206 ? 9.726 17.322 -7.314 1.00 39.53 206 THR A O 1
ATOM 1525 N N . GLN A 1 207 ? 11.087 15.980 -8.489 1.00 41.97 207 GLN A N 1
ATOM 1526 C CA . GLN A 1 207 ? 12.049 15.794 -7.407 1.00 41.97 207 GLN A CA 1
ATOM 1527 C C . GLN A 1 207 ? 12.977 17.021 -7.377 1.00 41.97 207 GLN A C 1
ATOM 1529 O O . GLN A 1 207 ? 13.495 17.404 -8.429 1.00 41.97 207 GLN A O 1
ATOM 1534 N N . PRO A 1 208 ? 13.215 17.661 -6.217 1.00 43.31 208 PRO A N 1
ATOM 1535 C CA . PRO A 1 208 ? 14.305 18.614 -6.090 1.00 43.31 208 PRO A CA 1
ATOM 1536 C C . PRO A 1 208 ? 15.624 17.845 -6.215 1.00 43.31 208 PRO A C 1
ATOM 1538 O O . PRO A 1 208 ? 16.002 17.068 -5.338 1.00 43.31 208 PRO A O 1
ATOM 1541 N N . GLU A 1 209 ? 16.309 18.044 -7.337 1.00 45.66 209 GLU A N 1
ATOM 1542 C CA . GLU A 1 209 ? 17.648 17.520 -7.564 1.00 45.66 209 GLU A CA 1
ATOM 1543 C C . GLU A 1 209 ? 18.581 18.079 -6.475 1.00 45.66 209 GLU A C 1
ATOM 1545 O O . GLU A 1 209 ? 18.713 19.294 -6.305 1.00 45.66 209 GLU A O 1
ATOM 1550 N N . LYS A 1 210 ? 19.207 17.195 -5.686 1.00 46.31 210 LYS A N 1
ATOM 1551 C CA . LYS A 1 210 ? 20.281 17.594 -4.765 1.00 46.31 210 LYS A CA 1
ATOM 1552 C C . LYS A 1 210 ? 21.370 18.286 -5.595 1.00 46.31 210 LYS A C 1
ATOM 1554 O O . LYS A 1 210 ? 21.868 17.655 -6.529 1.00 46.31 210 LYS A O 1
ATOM 1559 N N . PRO A 1 211 ? 21.784 19.524 -5.269 1.00 40.47 211 PRO A N 1
ATOM 1560 C CA . PRO A 1 211 ? 22.818 20.193 -6.041 1.00 40.47 211 PRO A CA 1
ATOM 1561 C C . PRO A 1 211 ? 24.122 19.396 -5.935 1.00 40.47 211 PRO A C 1
ATOM 1563 O O . PRO A 1 211 ? 24.700 19.256 -4.855 1.00 40.47 211 PRO A O 1
ATOM 1566 N N . LYS A 1 212 ? 24.583 18.854 -7.067 1.00 48.31 212 LYS A N 1
ATOM 1567 C CA . LYS A 1 212 ? 25.971 18.403 -7.214 1.00 48.31 212 LYS A CA 1
ATOM 1568 C C . LYS A 1 212 ? 26.890 19.618 -7.024 1.00 48.31 212 LYS A C 1
ATOM 1570 O O . LYS A 1 212 ? 26.523 20.708 -7.468 1.00 48.31 212 LYS A O 1
ATOM 1575 N N . PRO A 1 213 ? 28.070 19.463 -6.397 1.00 41.28 213 PRO A N 1
ATOM 1576 C CA . PRO A 1 213 ? 29.019 20.559 -6.268 1.00 41.28 213 PRO A CA 1
ATOM 1577 C C . PRO A 1 213 ? 29.345 21.117 -7.652 1.00 41.28 213 PRO A C 1
ATOM 1579 O O . PRO A 1 213 ? 29.812 20.392 -8.531 1.00 41.28 213 PRO A O 1
ATOM 1582 N N . VAL A 1 214 ? 29.068 22.405 -7.840 1.00 39.69 214 VAL A N 1
ATOM 1583 C CA . VAL A 1 214 ? 29.495 23.156 -9.015 1.00 39.69 214 VAL A CA 1
ATOM 1584 C C . VAL A 1 214 ? 31.019 23.175 -8.995 1.00 39.69 214 VAL A C 1
ATOM 1586 O O . VAL A 1 214 ? 31.632 23.870 -8.187 1.00 39.69 214 VAL A O 1
ATOM 1589 N N . VAL A 1 215 ? 31.639 22.392 -9.876 1.00 40.84 215 VAL A N 1
ATOM 1590 C CA . VAL A 1 215 ? 33.026 22.628 -10.269 1.00 40.84 215 VAL A CA 1
ATOM 1591 C C . VAL A 1 215 ? 33.007 23.945 -11.034 1.00 40.84 215 VAL A C 1
ATOM 1593 O O . VAL A 1 215 ? 32.425 24.038 -12.115 1.00 40.84 215 VAL A O 1
ATOM 1596 N N . ILE A 1 216 ? 33.573 24.983 -10.427 1.00 38.22 216 ILE A N 1
ATOM 1597 C CA . ILE A 1 216 ? 33.777 26.281 -11.063 1.00 38.22 216 ILE A CA 1
ATOM 1598 C C . ILE A 1 216 ? 34.690 26.028 -12.266 1.00 38.22 216 ILE A C 1
ATOM 1600 O O . ILE A 1 216 ? 35.874 25.742 -12.104 1.00 38.22 216 ILE A O 1
ATOM 1604 N N . ALA A 1 217 ? 34.123 26.073 -13.470 1.00 36.81 217 ALA A N 1
ATOM 1605 C CA . ALA A 1 217 ? 34.893 26.048 -14.700 1.00 36.81 217 ALA A CA 1
ATOM 1606 C C . ALA A 1 217 ? 35.693 27.354 -14.787 1.00 36.81 217 ALA A C 1
ATOM 1608 O O . ALA A 1 217 ? 35.128 28.435 -14.970 1.00 36.81 217 ALA A O 1
ATOM 1609 N N . GLU A 1 218 ? 37.012 27.257 -14.629 1.00 41.03 218 GLU A N 1
ATOM 1610 C CA . GLU A 1 218 ? 37.919 28.323 -15.029 1.00 41.03 218 GLU A CA 1
ATOM 1611 C C . GLU A 1 218 ? 37.789 28.588 -16.536 1.00 41.03 218 GLU A C 1
ATOM 1613 O O . GLU A 1 218 ? 37.635 27.688 -17.363 1.00 41.03 218 GLU A O 1
ATOM 1618 N N . LYS A 1 219 ? 37.831 29.877 -16.867 1.00 37.34 219 LYS A N 1
ATOM 1619 C CA . LYS A 1 219 ? 37.724 30.451 -18.210 1.00 37.34 219 LYS A CA 1
ATOM 1620 C C . LYS A 1 219 ? 38.782 29.838 -19.153 1.00 37.34 219 LYS A C 1
ATOM 1622 O O . LYS A 1 219 ? 39.942 29.753 -18.746 1.00 37.34 219 LYS A O 1
ATOM 1627 N N . PRO A 1 220 ? 38.456 29.486 -20.412 1.00 36.94 220 PRO A N 1
ATOM 1628 C CA . PRO A 1 220 ? 39.445 28.935 -21.335 1.00 36.94 220 PRO A CA 1
ATOM 1629 C C . PRO A 1 220 ? 40.554 29.953 -21.633 1.00 36.94 220 PRO A C 1
ATOM 1631 O O . PRO A 1 220 ? 40.282 31.040 -22.146 1.00 36.94 220 PRO A O 1
ATOM 1634 N N . LYS A 1 221 ? 41.806 29.592 -21.329 1.00 36.84 221 LYS A N 1
ATOM 1635 C CA . LYS A 1 221 ? 42.981 30.189 -21.969 1.00 36.84 221 LYS A CA 1
ATOM 1636 C C . LYS A 1 221 ? 43.155 29.533 -23.335 1.00 36.84 221 LYS A C 1
ATOM 1638 O O . LYS A 1 221 ? 43.176 28.312 -23.446 1.00 36.84 221 LYS A O 1
ATOM 1643 N N . GLU A 1 222 ? 43.264 30.373 -24.350 1.00 38.75 222 GLU A N 1
ATOM 1644 C CA . GLU A 1 222 ? 43.634 30.030 -25.717 1.00 38.75 222 GLU A CA 1
ATOM 1645 C C . GLU A 1 222 ? 44.980 29.286 -25.720 1.00 38.75 222 GLU A C 1
ATOM 1647 O O . GLU A 1 222 ? 45.997 29.825 -25.283 1.00 38.75 222 GLU A O 1
ATOM 1652 N N . VAL A 1 223 ? 44.972 28.023 -26.159 1.00 40.44 223 VAL A N 1
ATOM 1653 C CA . VAL A 1 223 ? 46.178 27.212 -26.361 1.00 40.44 223 VAL A CA 1
ATOM 1654 C C . VAL A 1 223 ? 46.195 26.732 -27.806 1.00 40.44 223 VAL A C 1
ATOM 1656 O O . VAL A 1 223 ? 45.288 26.059 -28.290 1.00 40.44 223 VAL A O 1
ATOM 1659 N N . THR A 1 224 ? 47.257 27.148 -28.477 1.00 37.28 224 THR A N 1
ATOM 1660 C CA . THR A 1 224 ? 47.654 26.915 -29.859 1.00 37.28 224 THR A CA 1
ATOM 1661 C C . THR A 1 224 ? 47.707 25.425 -30.218 1.00 37.28 224 THR A C 1
ATOM 1663 O O . THR A 1 224 ? 48.186 24.598 -29.444 1.00 37.28 224 THR A O 1
ATOM 1666 N N . GLN A 1 225 ? 47.239 25.089 -31.424 1.00 37.66 225 GLN A N 1
ATOM 1667 C CA . GLN A 1 225 ? 47.237 23.728 -31.972 1.00 37.66 225 GLN A CA 1
ATOM 1668 C C . GLN A 1 225 ? 48.661 23.140 -32.068 1.00 37.66 225 GLN A C 1
ATOM 1670 O O . GLN A 1 225 ? 49.550 23.802 -32.612 1.00 37.66 225 GLN A O 1
ATOM 1675 N N . PRO A 1 226 ? 48.900 21.889 -31.631 1.00 39.56 226 PRO A N 1
ATOM 1676 C CA . PRO A 1 226 ? 50.148 21.200 -31.915 1.00 39.56 226 PRO A CA 1
ATOM 1677 C C . PRO A 1 226 ? 50.170 20.654 -33.351 1.00 39.56 226 PRO A C 1
ATOM 1679 O O . PRO A 1 226 ? 49.240 20.002 -33.825 1.00 39.56 226 PRO A O 1
ATOM 1682 N N . LYS A 1 227 ? 51.283 20.936 -34.030 1.00 40.62 227 LYS A N 1
ATOM 1683 C CA . LYS A 1 227 ? 51.660 20.490 -35.377 1.00 40.62 227 LYS A CA 1
ATOM 1684 C C . LYS A 1 227 ? 51.674 18.953 -35.443 1.00 40.62 227 LYS A C 1
ATOM 1686 O O . LYS A 1 227 ? 52.323 18.316 -34.616 1.00 40.62 227 LYS A O 1
ATOM 1691 N N . GLN A 1 228 ? 50.989 18.361 -36.425 1.00 39.88 228 GLN A N 1
ATOM 1692 C CA . GLN A 1 228 ? 51.059 16.921 -36.699 1.00 39.88 228 GLN A CA 1
ATOM 1693 C C . GLN A 1 228 ? 52.507 16.521 -37.026 1.00 39.88 228 GLN A C 1
ATOM 1695 O O . GLN A 1 228 ? 53.100 17.029 -37.977 1.00 39.88 228 GLN A O 1
ATOM 1700 N N . VAL A 1 229 ? 53.071 15.614 -36.229 1.00 39.31 229 VAL A N 1
ATOM 1701 C CA . VAL A 1 229 ? 54.344 14.946 -36.520 1.00 39.31 229 VAL A CA 1
ATOM 1702 C C . VAL A 1 229 ? 54.029 13.720 -37.373 1.00 39.31 229 VAL A C 1
ATOM 1704 O O . VAL A 1 229 ? 53.368 12.789 -36.915 1.00 39.31 229 VAL A O 1
ATOM 1707 N N . LEU A 1 230 ? 54.476 13.746 -38.628 1.00 41.44 230 LEU A N 1
ATOM 1708 C CA . LEU A 1 230 ? 54.454 12.608 -39.539 1.00 41.44 230 LEU A CA 1
ATOM 1709 C C . LEU A 1 230 ? 55.437 11.554 -39.007 1.00 41.44 230 LEU A C 1
ATOM 1711 O O . LEU A 1 230 ? 56.642 11.791 -38.970 1.00 41.44 230 LEU A O 1
ATOM 1715 N N . VAL A 1 231 ? 54.931 10.407 -38.559 1.00 42.34 231 VAL A N 1
ATOM 1716 C CA . VAL A 1 231 ? 55.774 9.257 -38.211 1.00 42.34 231 VAL A CA 1
ATOM 1717 C C . VAL A 1 231 ? 56.157 8.565 -39.517 1.00 42.34 231 VAL A C 1
ATOM 1719 O O . VAL A 1 231 ? 55.345 7.859 -40.114 1.00 42.34 231 VAL A O 1
ATOM 1722 N N . GLU A 1 232 ? 57.381 8.798 -39.987 1.00 48.84 232 GLU A N 1
ATOM 1723 C CA . GLU A 1 232 ? 57.946 8.065 -41.119 1.00 48.84 232 GLU A CA 1
ATOM 1724 C C . GLU A 1 232 ? 58.123 6.587 -40.747 1.00 48.84 232 GLU A C 1
ATOM 1726 O O . GLU A 1 232 ? 58.791 6.226 -39.775 1.00 48.84 232 GLU A O 1
ATOM 1731 N N . ARG A 1 233 ? 57.495 5.710 -41.533 1.00 60.59 233 ARG A N 1
ATOM 1732 C CA . ARG A 1 233 ? 57.645 4.261 -41.415 1.00 60.59 233 ARG A CA 1
ATOM 1733 C C . ARG A 1 233 ? 58.962 3.860 -42.080 1.00 60.59 233 ARG A C 1
ATOM 1735 O O . ARG A 1 233 ? 59.118 4.021 -43.286 1.00 60.59 233 ARG A O 1
ATOM 1742 N N . ASN A 1 234 ? 59.901 3.316 -41.311 1.00 56.62 234 ASN A N 1
ATOM 1743 C CA . ASN A 1 234 ? 61.136 2.764 -41.867 1.00 56.62 234 ASN A CA 1
ATOM 1744 C C . ASN A 1 234 ? 60.829 1.514 -42.707 1.00 56.62 234 ASN A C 1
ATOM 1746 O O . ASN A 1 234 ? 60.391 0.499 -42.166 1.00 56.62 234 ASN A O 1
ATOM 1750 N N . LEU A 1 235 ? 61.085 1.595 -44.016 1.00 65.31 235 LEU A N 1
ATOM 1751 C CA . LEU A 1 235 ? 60.994 0.470 -44.949 1.00 65.31 235 LEU A CA 1
ATOM 1752 C C . LEU A 1 235 ? 62.073 -0.573 -44.636 1.00 65.31 235 LEU A C 1
ATOM 1754 O O . LEU A 1 235 ? 63.257 -0.248 -44.433 1.00 65.31 235 LEU A O 1
ATOM 1758 N N . THR A 1 236 ? 61.654 -1.832 -44.631 1.00 71.12 236 THR A N 1
ATOM 1759 C CA . THR A 1 236 ? 62.518 -3.000 -44.465 1.00 71.12 236 THR A CA 1
ATOM 1760 C C . THR A 1 236 ? 63.489 -3.137 -45.644 1.00 71.12 236 THR A C 1
ATOM 1762 O O . THR A 1 236 ? 63.326 -2.535 -46.708 1.00 71.12 236 THR A O 1
ATOM 1765 N N . ARG A 1 237 ? 64.564 -3.913 -45.455 1.00 66.81 237 ARG A N 1
ATOM 1766 C CA . ARG A 1 237 ? 65.594 -4.132 -46.487 1.00 66.81 237 ARG A CA 1
ATOM 1767 C C . ARG A 1 237 ? 65.019 -4.777 -47.755 1.00 66.81 237 ARG A C 1
ATOM 1769 O O . ARG A 1 237 ? 65.524 -4.507 -48.837 1.00 66.81 237 ARG A O 1
ATOM 1776 N N . GLU A 1 238 ? 63.969 -5.581 -47.619 1.00 65.25 238 GLU A N 1
ATOM 1777 C CA . GLU A 1 238 ? 63.284 -6.238 -48.737 1.00 65.25 238 GLU A CA 1
ATOM 1778 C C . GLU A 1 238 ? 62.438 -5.244 -49.547 1.00 65.25 238 GLU A C 1
ATOM 1780 O O . GLU A 1 238 ? 62.499 -5.245 -50.776 1.00 65.25 238 GLU A O 1
ATOM 1785 N N . GLU A 1 239 ? 61.758 -4.304 -48.881 1.00 68.25 239 GLU A N 1
ATOM 1786 C CA . GLU A 1 239 ? 60.940 -3.274 -49.541 1.00 68.25 239 GLU A CA 1
ATOM 1787 C C . GLU A 1 239 ? 61.785 -2.267 -50.348 1.00 68.25 239 GLU A C 1
ATOM 1789 O O . GLU A 1 239 ? 61.336 -1.769 -51.379 1.00 68.25 239 GLU A O 1
ATOM 1794 N N . ARG A 1 240 ? 63.044 -2.013 -49.954 1.00 67.50 240 ARG A N 1
ATOM 1795 C CA . ARG A 1 240 ? 63.963 -1.148 -50.727 1.00 67.50 240 ARG A CA 1
ATOM 1796 C C . ARG A 1 240 ? 64.471 -1.784 -52.020 1.00 67.50 240 ARG A C 1
ATOM 1798 O O . ARG A 1 240 ? 64.837 -1.055 -52.934 1.00 67.50 240 ARG A O 1
ATOM 1805 N N . ILE A 1 241 ? 64.519 -3.114 -52.097 1.00 67.44 241 ILE A N 1
ATOM 1806 C CA . ILE A 1 241 ? 65.045 -3.834 -53.269 1.00 67.44 241 ILE A CA 1
ATOM 1807 C C . ILE A 1 241 ? 63.979 -3.943 -54.370 1.00 67.44 241 ILE A C 1
ATOM 1809 O O . ILE A 1 241 ? 64.318 -3.966 -55.549 1.00 67.44 241 ILE A O 1
ATOM 1813 N N . GLN A 1 242 ? 62.689 -3.936 -54.019 1.00 64.69 242 GLN A N 1
ATOM 1814 C CA . GLN A 1 242 ? 61.608 -3.931 -55.014 1.00 64.69 242 GLN A CA 1
ATOM 1815 C C . GLN A 1 242 ? 61.383 -2.561 -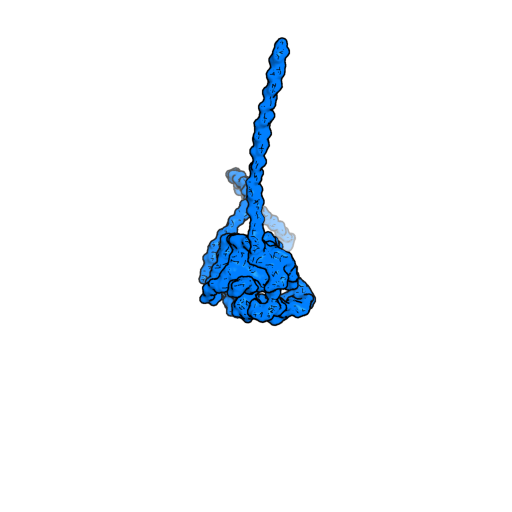55.668 1.00 64.69 242 GLN A C 1
ATOM 1817 O O . GLN A 1 242 ? 60.880 -2.496 -56.787 1.00 64.69 242 GLN A O 1
ATOM 1822 N N . GLN A 1 243 ? 61.782 -1.468 -55.016 1.00 65.25 243 GLN A N 1
ATOM 1823 C CA . GLN A 1 243 ? 61.547 -0.115 -55.528 1.00 65.25 243 GLN A CA 1
ATOM 1824 C C . GLN A 1 243 ? 62.591 0.351 -56.561 1.00 65.25 243 GLN A C 1
ATOM 1826 O O . GLN A 1 243 ? 62.351 1.313 -57.283 1.00 65.25 243 GLN A O 1
ATOM 1831 N N . SER A 1 244 ? 63.727 -0.343 -56.677 1.00 61.84 244 SER A N 1
ATOM 1832 C CA . SER A 1 244 ? 64.809 -0.035 -57.624 1.00 61.84 244 SER A CA 1
ATOM 1833 C C . SER A 1 244 ? 64.757 -0.838 -58.932 1.00 61.84 244 SER A C 1
ATOM 1835 O O . SER A 1 244 ? 65.667 -0.723 -59.746 1.00 61.84 244 SER A O 1
ATOM 1837 N N . ALA A 1 245 ? 63.700 -1.624 -59.168 1.00 58.53 245 ALA A N 1
ATOM 1838 C CA . ALA A 1 245 ? 63.548 -2.437 -60.379 1.00 58.53 245 ALA A CA 1
ATOM 1839 C C . ALA A 1 245 ? 62.631 -1.816 -61.457 1.00 58.53 245 ALA A C 1
ATOM 1841 O O . ALA A 1 245 ? 62.275 -2.507 -62.409 1.00 58.53 245 ALA A O 1
ATOM 1842 N N . HIS A 1 246 ? 62.214 -0.552 -61.314 1.00 54.91 246 HIS A N 1
ATOM 1843 C CA . HIS A 1 246 ? 61.344 0.165 -62.267 1.00 54.91 246 HIS A CA 1
ATOM 1844 C C . HIS A 1 246 ? 61.850 1.587 -62.588 1.00 54.91 246 HIS A C 1
ATOM 1846 O O . HIS A 1 246 ? 61.073 2.542 -62.608 1.00 54.91 246 HIS A O 1
ATOM 1852 N N . ILE A 1 247 ? 63.154 1.725 -62.854 1.00 49.53 247 ILE A N 1
ATOM 1853 C CA . ILE A 1 247 ? 63.722 2.843 -63.629 1.00 49.53 247 ILE A CA 1
ATOM 1854 C C . ILE A 1 247 ? 64.720 2.266 -64.628 1.00 49.53 247 ILE A C 1
ATOM 1856 O O . ILE A 1 247 ? 65.567 1.458 -64.185 1.00 49.53 247 ILE A O 1
#

Foldseek 3Di:
DDDDDDDDPPDPPPPPPPPPPQDFPDALVPKLWQDLQNDRFHGTKGWDADDPVLVVLVVLLCVLVVHDDQAAETEIPGPAWTWTADPNGTYIYGHPVNLVVLCVVLVHNLQSSLVSQLRVQCVVVVVHPVSPYAAAVSSLSSLLRSLQSCLSVQHALCSSLSSLVPDFAQCADRRHHHSVSSSVSSVNSNVVNVGNPNPPDDPPDDDPPDDDDPPPDDDDDDDDDDDDDDDDDDDDPVRVVVVPPPD

Organism: NCBI:txid2602769